Protein AF-0000000084723379 (afdb_homodimer)

Foldseek 3Di:
DVVQQVQLVVCLVVLHQRKKKFKDAPRDTQFIADADCPVVVHPQRHGLSRRLVSNCVSVVHLANPRMEMEMAEADFPVNLVSCLRNQHAEYEYAEYDCVGHDCPRPHRSQDPPVGPHHYHYHYNVVNVSSVVSNVVSVVVVVVVVVVD/DVVQQVQLVVCLVVLHQRKKKFKDAPRDTQFIADADCPVVVHPQRHGLSRRLVSNCVSVVHLANPRMEMEMAEADFPVNLVSCLRNQHAEYEYAEYDCVGHDCPRPHRSQDPPPGPHHYHYHYNVVNVSSVVSNVVSVVVVVVVVVVD

InterPro domains:
  IPR002125 Cytidine and deoxycytidylate deaminase domain [PF14437] (1-142)
  IPR002125 Cytidine and deoxycytidylate deaminase domain [PS51747] (1-122)
  IPR016192 APOBEC/CMP deaminase, zinc-binding [PS00903] (46-83)
  IPR016193 Cytidine deaminase-like [SSF53927] (1-143)
  IPR028883 tRNA-specific adenosine deaminase [MF_00972] (1-142)

Secondary structure (DSSP, 8-state):
-HHHHHHHHHHHHTTS---EEEEEETTEEEEEEE--HHHHT-TT--HHHHHHHHHHHHHT-S--TTEEEEEEE---HHHHHHHHHHT-SEEEEEE--TTT-TBTTS-BSTT-TTSS---EEEE-TTHHHHHHHHHHHHHHHHHHHHH-/-HHHHHHHHHHHHTTS---EEEEEETTEEEEEEE--HHHHT-TT--HHHHHHHHHHHHHT-S--TTEEEEEEE---HHHHHHHHHHT-SEEEEEE--TTT-TBTTS-BSTT-TTSS---EEEE-TTHHHHHHHHHHHHHHHHHHHHH-

pLDDT: mean 97.31, std 4.53, range [61.59, 99.0]

Organism: Cystobacter fuscus (strain ATCC 25194 / DSM 2262 / NBRC 100088 / M29) (NCBI:txid1242864)

Structure (mmCIF, N/CA/C/O backbone):
data_AF-0000000084723379-model_v1
#
loop_
_entity.id
_entity.type
_entity.pdbx_description
1 polymer 'tRNA-specific adenosine deaminase'
#
loop_
_atom_site.group_PDB
_atom_site.id
_atom_site.type_symbol
_atom_site.label_atom_id
_atom_site.label_alt_id
_atom_site.label_comp_id
_atom_site.label_asym_id
_atom_site.label_entity_id
_atom_site.label_seq_id
_atom_site.pdbx_PDB_ins_code
_atom_site.Cartn_x
_atom_site.Cartn_y
_atom_site.Cartn_z
_atom_site.occupancy
_atom_site.B_iso_or_equiv
_atom_site.auth_seq_id
_atom_site.auth_comp_id
_atom_site.auth_asym_id
_atom_site.auth_atom_id
_atom_site.pdbx_PDB_model_num
ATOM 1 N N . MET A 1 1 ? -4.625 18.438 11.055 1 98.56 1 MET A N 1
ATOM 2 C CA . MET A 1 1 ? -3.396 18.703 10.32 1 98.56 1 MET A CA 1
ATOM 3 C C . MET A 1 1 ? -2.271 19.109 11.266 1 98.56 1 MET A C 1
ATOM 5 O O . MET A 1 1 ? -1.118 18.734 11.062 1 98.56 1 MET A O 1
ATOM 9 N N . GLN A 1 2 ? -2.561 19.812 12.312 1 98.69 2 GLN A N 1
ATOM 10 C CA . GLN A 1 2 ? -1.543 20.172 13.297 1 98.69 2 GLN A CA 1
ATOM 11 C C . GLN A 1 2 ? -0.94 18.922 13.93 1 98.69 2 GLN A C 1
ATOM 13 O O . GLN A 1 2 ? 0.274 18.844 14.133 1 98.69 2 GLN A O 1
ATOM 18 N N . GLN A 1 3 ? -1.793 18 14.258 1 98.88 3 GLN A N 1
ATOM 19 C CA . GLN A 1 3 ? -1.311 16.734 14.82 1 98.88 3 GLN A CA 1
ATOM 20 C C . GLN A 1 3 ? -0.464 15.969 13.812 1 98.88 3 GLN A C 1
ATOM 22 O O . GLN A 1 3 ? 0.564 15.391 14.164 1 98.88 3 GLN A O 1
ATOM 27 N N . ALA A 1 4 ? -0.903 15.883 12.555 1 98.94 4 ALA A N 1
ATOM 28 C CA . ALA A 1 4 ? -0.113 15.242 11.508 1 98.94 4 ALA A CA 1
ATOM 29 C C . ALA A 1 4 ? 1.259 15.898 11.375 1 98.94 4 ALA A C 1
ATOM 31 O O . ALA A 1 4 ? 2.27 15.211 11.203 1 98.94 4 ALA A O 1
ATOM 32 N N . LEU A 1 5 ? 1.289 17.203 11.461 1 98.88 5 LEU A N 1
ATOM 33 C CA . LEU A 1 5 ? 2.539 17.953 11.359 1 98.88 5 LEU A CA 1
ATOM 34 C C . LEU A 1 5 ? 3.463 17.625 12.531 1 98.88 5 LEU A C 1
ATOM 36 O O . LEU A 1 5 ? 4.68 17.5 12.352 1 98.88 5 LEU A O 1
ATOM 40 N N . ALA A 1 6 ? 2.895 17.516 13.742 1 98.88 6 ALA A N 1
ATOM 41 C CA . ALA A 1 6 ? 3.691 17.094 14.891 1 98.88 6 ALA A CA 1
ATOM 42 C C . ALA A 1 6 ? 4.316 15.727 14.664 1 98.88 6 ALA A C 1
ATOM 44 O O . ALA A 1 6 ? 5.48 15.5 15.008 1 98.88 6 ALA A O 1
ATOM 45 N N . LEU A 1 7 ? 3.582 14.82 14.086 1 98.94 7 LEU A N 1
ATOM 46 C CA . LEU A 1 7 ? 4.074 13.484 13.758 1 98.94 7 LEU A CA 1
ATOM 47 C C . LEU A 1 7 ? 5.168 13.547 12.695 1 98.94 7 LEU A C 1
ATOM 49 O O . LEU A 1 7 ? 6.152 12.812 12.766 1 98.94 7 LEU A O 1
ATOM 53 N N . ALA A 1 8 ? 4.977 14.406 11.711 1 98.94 8 ALA A N 1
ATOM 54 C CA . ALA A 1 8 ? 6.004 14.609 10.695 1 98.94 8 ALA A CA 1
ATOM 55 C C . ALA A 1 8 ? 7.324 15.047 11.328 1 98.94 8 ALA A C 1
ATOM 57 O O . ALA A 1 8 ? 8.391 14.57 10.938 1 98.94 8 ALA A O 1
ATOM 58 N N . ARG A 1 9 ? 7.234 15.93 12.281 1 98.75 9 ARG A N 1
ATOM 59 C CA . ARG A 1 9 ? 8.43 16.406 12.977 1 98.75 9 ARG A CA 1
ATOM 60 C C . ARG A 1 9 ? 9.078 15.273 13.773 1 98.75 9 ARG A C 1
ATOM 62 O O . ARG A 1 9 ? 10.305 15.219 13.891 1 98.75 9 ARG A O 1
ATOM 69 N N . GLU A 1 10 ? 8.242 14.406 14.344 1 98.75 10 GLU A N 1
ATOM 70 C CA . GLU A 1 10 ? 8.781 13.227 15.008 1 98.75 10 GLU A CA 1
ATOM 71 C C . GLU A 1 10 ? 9.594 12.375 14.031 1 98.75 10 GLU A C 1
ATOM 73 O O . GLU A 1 10 ? 10.68 11.898 14.367 1 98.75 10 GLU A O 1
ATOM 78 N N . ALA A 1 11 ? 9.078 12.156 12.859 1 98.81 11 ALA A N 1
ATOM 79 C CA . ALA A 1 11 ? 9.797 11.414 11.828 1 98.81 11 ALA A CA 1
ATOM 80 C C . ALA A 1 11 ? 11.133 12.07 11.508 1 98.81 11 ALA A C 1
ATOM 82 O O . ALA A 1 11 ? 12.164 11.398 11.43 1 98.81 11 ALA A O 1
ATOM 83 N N . ALA A 1 12 ? 11.109 13.359 11.352 1 98.5 12 ALA A N 1
ATOM 84 C CA . ALA A 1 12 ? 12.328 14.102 11.055 1 98.5 12 ALA A CA 1
ATOM 85 C C . ALA A 1 12 ? 13.383 13.883 12.141 1 98.5 12 ALA A C 1
ATOM 87 O O . ALA A 1 12 ? 14.562 13.727 11.844 1 98.5 12 ALA A O 1
ATOM 88 N N . GLY A 1 13 ? 12.898 13.945 13.344 1 97.75 13 GLY A N 1
ATOM 89 C CA . GLY A 1 13 ? 13.805 13.758 14.469 1 97.75 13 GLY A CA 1
ATOM 90 C C . GLY A 1 13 ? 14.484 12.398 14.461 1 97.75 13 GLY A C 1
ATOM 91 O O . GLY A 1 13 ? 15.57 12.242 15.023 1 97.75 13 GLY A O 1
ATOM 92 N N . LEU A 1 14 ? 13.961 11.461 13.797 1 97.81 14 LEU A N 1
ATOM 93 C CA . LEU A 1 14 ? 14.492 10.109 13.727 1 97.81 14 LEU A CA 1
ATOM 94 C C . LEU A 1 14 ? 15.281 9.906 12.43 1 97.81 14 LEU A C 1
ATOM 96 O O . LEU A 1 14 ? 15.703 8.789 12.125 1 97.81 14 LEU A O 1
ATOM 100 N N . GLY A 1 15 ? 15.328 10.938 11.656 1 97.19 15 GLY A N 1
ATOM 101 C CA . GLY A 1 15 ? 16.078 10.859 10.406 1 97.19 15 GLY A CA 1
ATOM 102 C C . GLY A 1 15 ? 15.234 10.344 9.25 1 97.19 15 GLY A C 1
ATOM 103 O O . GLY A 1 15 ? 15.773 9.922 8.227 1 97.19 15 GLY A O 1
ATOM 104 N N . GLU A 1 16 ? 13.969 10.336 9.414 1 98.56 16 GLU A N 1
ATOM 105 C CA . GLU A 1 16 ? 13.031 9.914 8.383 1 98.56 16 GLU A CA 1
ATOM 106 C C . GLU A 1 16 ? 12.461 11.117 7.633 1 98.56 16 GLU A C 1
ATOM 108 O O . GLU A 1 16 ? 12.305 12.203 8.211 1 98.56 16 GLU A O 1
ATOM 113 N N . VAL A 1 17 ? 12.148 10.906 6.277 1 98.56 17 VAL A N 1
ATOM 114 C CA . VAL A 1 17 ? 11.422 11.953 5.574 1 98.56 17 VAL A CA 1
ATOM 115 C C . VAL A 1 17 ? 10.195 12.367 6.383 1 98.56 17 VAL A C 1
ATOM 117 O O . VAL A 1 17 ? 9.391 11.523 6.785 1 98.56 17 VAL A O 1
ATOM 120 N N . PRO A 1 18 ? 10.031 13.617 6.656 1 98.88 18 PRO A N 1
ATOM 121 C CA . PRO A 1 18 ? 9.008 14.078 7.598 1 98.88 18 PRO A CA 1
ATOM 122 C C . PRO A 1 18 ? 7.605 14.047 7 1 98.88 18 PRO A C 1
ATOM 124 O O . PRO A 1 18 ? 7.148 15.055 6.445 1 98.88 18 PRO A O 1
ATOM 127 N N . VAL A 1 19 ? 6.934 13.039 7.176 1 98.94 19 VAL A N 1
ATOM 128 C CA . VAL A 1 19 ? 5.531 12.883 6.809 1 98.94 19 VAL A CA 1
ATOM 129 C C . VAL A 1 19 ? 4.746 12.32 7.988 1 98.94 19 VAL A C 1
ATOM 131 O O . VAL A 1 19 ? 5.188 11.367 8.641 1 98.94 19 VAL A O 1
ATOM 134 N N . GLY A 1 20 ? 3.67 12.883 8.32 1 98.94 20 GLY A N 1
ATOM 135 C CA . GLY A 1 20 ? 2.756 12.438 9.359 1 98.94 20 GLY A CA 1
ATOM 136 C C . GLY A 1 20 ? 1.317 12.336 8.883 1 98.94 20 GLY A C 1
ATOM 137 O O . GLY A 1 20 ? 0.901 13.078 7.988 1 98.94 20 GLY A O 1
ATOM 138 N N . ALA A 1 21 ? 0.573 11.422 9.461 1 99 21 ALA A N 1
ATOM 139 C CA . ALA A 1 21 ? -0.815 11.195 9.062 1 99 21 ALA A CA 1
ATOM 140 C C . ALA A 1 21 ? -1.688 10.891 10.281 1 99 21 ALA A C 1
ATOM 142 O O . ALA A 1 21 ? -1.214 10.32 11.266 1 99 21 ALA A O 1
ATOM 143 N N . VAL A 1 22 ? -2.924 11.266 10.211 1 99 22 VAL A N 1
ATOM 144 C CA . VAL A 1 22 ? -3.926 11.039 11.25 1 99 22 VAL A CA 1
ATOM 145 C C . VAL A 1 22 ? -5.242 10.609 10.617 1 99 22 VAL A C 1
ATOM 147 O O . VAL A 1 22 ? -5.727 11.242 9.672 1 99 22 VAL A O 1
ATOM 150 N N . ALA A 1 23 ? -5.77 9.555 11.062 1 99 23 ALA A N 1
ATOM 151 C CA . ALA A 1 23 ? -7.098 9.094 10.664 1 99 23 ALA A CA 1
ATOM 152 C C . ALA A 1 23 ? -8.148 9.492 11.695 1 99 23 ALA A C 1
ATOM 154 O O . ALA A 1 23 ? -7.977 9.25 12.891 1 99 23 ALA A O 1
ATOM 155 N N . VAL A 1 24 ? -9.195 10.109 11.227 1 98.94 24 VAL A N 1
ATOM 156 C CA . VAL A 1 24 ? -10.242 10.609 12.109 1 98.94 24 VAL A CA 1
ATOM 157 C C . VAL A 1 24 ? -11.586 9.992 11.719 1 98.94 24 VAL A C 1
ATOM 159 O O . VAL A 1 24 ? -11.906 9.875 10.539 1 98.94 24 VAL A O 1
ATOM 162 N N . HIS A 1 25 ? -12.289 9.539 12.656 1 98.88 25 HIS A N 1
ATOM 163 C CA . HIS A 1 25 ? -13.641 9.008 12.508 1 98.88 25 HIS A CA 1
ATOM 164 C C . HIS A 1 25 ? -14.586 9.578 13.555 1 98.88 25 HIS A C 1
ATOM 166 O O . HIS A 1 25 ? -14.297 9.5 14.758 1 98.88 25 HIS A O 1
ATOM 172 N N . ASP A 1 26 ? -15.633 10.211 13.172 1 98.06 26 ASP A N 1
ATOM 173 C CA . ASP A 1 26 ? -16.625 10.812 14.062 1 98.06 26 ASP A CA 1
ATOM 174 C C . ASP A 1 26 ? -15.953 11.758 15.055 1 98.06 26 ASP A C 1
ATOM 176 O O . ASP A 1 26 ? -16.188 11.68 16.266 1 98.06 26 ASP A O 1
ATOM 180 N N . GLY A 1 27 ? -15.008 12.492 14.492 1 98.06 27 GLY A N 1
ATOM 181 C CA . GLY A 1 27 ? -14.367 13.547 15.266 1 98.06 27 GLY A CA 1
ATOM 182 C C . GLY A 1 27 ? -13.281 13.031 16.188 1 98.06 27 GLY A C 1
ATOM 183 O O . GLY A 1 27 ? -12.641 13.812 16.906 1 98.06 27 GLY A O 1
ATOM 184 N N . LYS A 1 28 ? -13.023 11.766 16.109 1 98.69 28 LYS A N 1
ATOM 185 C CA . LYS A 1 28 ? -12.023 11.172 17 1 98.69 28 LYS A CA 1
ATOM 186 C C . LYS A 1 28 ? -10.852 10.609 16.203 1 98.69 28 LYS A C 1
ATOM 188 O O . LYS A 1 28 ? -11.039 10.023 15.133 1 98.69 28 LYS A O 1
ATOM 193 N N . VAL A 1 29 ? -9.688 10.812 16.766 1 98.94 29 VAL A N 1
ATOM 194 C CA . VAL A 1 29 ? -8.5 10.211 16.172 1 98.94 29 VAL A CA 1
ATOM 195 C C . VAL A 1 29 ? -8.5 8.703 16.438 1 98.94 29 VAL A C 1
ATOM 197 O O . VAL A 1 29 ? -8.547 8.266 17.578 1 98.94 29 VAL A O 1
ATOM 200 N N . ILE A 1 30 ? -8.406 7.953 15.352 1 98.94 30 ILE A N 1
ATOM 201 C CA . ILE A 1 30 ? -8.453 6.508 15.547 1 98.94 30 ILE A CA 1
ATOM 202 C C . ILE A 1 30 ? -7.191 5.863 14.977 1 98.94 30 ILE A C 1
ATOM 204 O O . ILE A 1 30 ? -7.02 4.645 15.047 1 98.94 30 ILE A O 1
ATOM 208 N N . GLY A 1 31 ? -6.301 6.609 14.422 1 98.94 31 GLY A N 1
ATOM 209 C CA . GLY A 1 31 ? -5.039 6.113 13.898 1 98.94 31 GLY A CA 1
ATOM 210 C C . GLY A 1 31 ? -4.051 7.219 13.57 1 98.94 31 GLY A C 1
ATOM 211 O O . GLY A 1 31 ? -4.441 8.289 13.102 1 98.94 31 GLY A O 1
ATOM 212 N N . THR A 1 32 ? -2.857 6.941 13.891 1 98.94 32 THR A N 1
ATOM 213 C CA . THR A 1 32 ? -1.781 7.871 13.562 1 98.94 32 THR A CA 1
ATOM 214 C C . THR A 1 32 ? -0.583 7.121 12.984 1 98.94 32 THR A C 1
ATOM 216 O O . THR A 1 32 ? -0.463 5.906 13.148 1 98.94 32 THR A O 1
ATOM 219 N N . GLY A 1 33 ? 0.213 7.848 12.211 1 98.88 33 GLY A N 1
ATOM 220 C CA . GLY A 1 33 ? 1.452 7.305 11.688 1 98.88 33 GLY A CA 1
ATOM 221 C C . GLY A 1 33 ? 2.42 8.375 11.211 1 98.88 33 GLY A C 1
ATOM 222 O O . GLY A 1 33 ? 2.012 9.492 10.906 1 98.88 33 GLY A O 1
ATOM 223 N N . PHE A 1 34 ? 3.605 8.047 11.258 1 98.94 34 PHE A N 1
ATOM 224 C CA . PHE A 1 34 ? 4.648 8.828 10.609 1 98.94 34 PHE A CA 1
ATOM 225 C C . PHE A 1 34 ? 5.652 7.922 9.914 1 98.94 34 PHE A C 1
ATOM 227 O O . PHE A 1 34 ? 5.703 6.719 10.172 1 98.94 34 PHE A O 1
ATOM 234 N N . ASN A 1 35 ? 6.324 8.469 8.961 1 98.88 35 ASN A N 1
ATOM 235 C CA . ASN A 1 35 ? 7.246 7.684 8.148 1 98.88 35 ASN A CA 1
ATOM 236 C C . ASN A 1 35 ? 8.305 6.992 9.008 1 98.88 35 ASN A C 1
ATOM 238 O O . ASN A 1 35 ? 8.867 7.598 9.922 1 98.88 35 ASN A O 1
ATOM 242 N N . ARG A 1 36 ? 8.531 5.723 8.695 1 98.75 36 ARG A N 1
ATOM 243 C CA . ARG A 1 36 ? 9.539 4.93 9.391 1 98.75 36 ARG A CA 1
ATOM 244 C C . ARG A 1 36 ? 10.25 3.988 8.43 1 98.75 36 ARG A C 1
ATOM 246 O O . ARG A 1 36 ? 10.695 2.906 8.82 1 98.75 36 ARG A O 1
ATOM 253 N N . ARG A 1 37 ? 10.289 4.285 7.23 1 98.69 37 ARG A N 1
ATOM 254 C CA . ARG A 1 37 ? 10.828 3.412 6.191 1 98.69 37 ARG A CA 1
ATOM 255 C C . ARG A 1 37 ? 12.266 3.021 6.488 1 98.69 37 ARG A C 1
ATOM 257 O O . ARG A 1 37 ? 12.617 1.84 6.445 1 98.69 37 ARG A O 1
ATOM 264 N N . GLU A 1 38 ? 13.102 4.016 6.824 1 98.19 38 GLU A N 1
ATOM 265 C CA . GLU A 1 38 ? 14.523 3.773 7.059 1 98.19 38 GLU A CA 1
ATOM 266 C C . GLU A 1 38 ? 14.75 3.029 8.375 1 98.19 38 GLU A C 1
ATOM 268 O O . GLU A 1 38 ? 15.461 2.027 8.406 1 98.19 38 GLU A O 1
ATOM 273 N N . ILE A 1 39 ? 14.086 3.48 9.367 1 98.12 39 ILE A N 1
ATOM 274 C CA . ILE A 1 39 ? 14.344 2.918 10.688 1 98.12 39 ILE A CA 1
ATOM 275 C C . ILE A 1 39 ? 13.805 1.49 10.758 1 98.12 39 ILE A C 1
ATOM 277 O O . ILE A 1 39 ? 14.406 0.625 11.398 1 98.12 39 ILE A O 1
ATOM 281 N N . ASP A 1 40 ? 12.703 1.174 10.117 1 98.5 40 ASP A N 1
ATOM 282 C CA . ASP A 1 40 ? 12.117 -0.162 10.133 1 98.5 40 ASP A CA 1
ATOM 283 C C . ASP A 1 40 ? 12.68 -1.021 9 1 98.5 40 ASP A C 1
ATOM 285 O O . ASP A 1 40 ? 12.43 -2.225 8.938 1 98.5 40 ASP A O 1
ATOM 289 N N . ARG A 1 41 ? 13.406 -0.369 8.102 1 98.56 41 ARG A N 1
ATOM 290 C CA . ARG A 1 41 ? 13.922 -1.055 6.922 1 98.56 41 ARG A CA 1
ATOM 291 C C . ARG A 1 41 ? 12.805 -1.757 6.164 1 98.56 41 ARG A C 1
ATOM 293 O O . ARG A 1 41 ? 12.922 -2.936 5.82 1 98.56 41 ARG A O 1
ATOM 300 N N . ASN A 1 42 ? 11.742 -1.032 5.977 1 98.88 42 ASN A N 1
ATOM 301 C CA . ASN A 1 42 ? 10.539 -1.581 5.371 1 98.88 42 ASN A CA 1
ATOM 302 C C . ASN A 1 42 ? 9.883 -0.581 4.422 1 98.88 42 ASN A C 1
ATOM 304 O O . ASN A 1 42 ? 9.492 0.513 4.84 1 98.88 42 ASN A O 1
ATOM 308 N N . PRO A 1 43 ? 9.719 -0.963 3.152 1 98.62 43 PRO A N 1
ATOM 309 C CA . PRO A 1 43 ? 9.188 -0.028 2.156 1 98.62 43 PRO A CA 1
ATOM 310 C C . PRO A 1 43 ? 7.73 0.342 2.41 1 98.62 43 PRO A C 1
ATOM 312 O O . PRO A 1 43 ? 7.238 1.331 1.863 1 98.62 43 PRO A O 1
ATOM 315 N N . LEU A 1 44 ? 7.008 -0.421 3.25 1 98.75 44 LEU A N 1
ATOM 316 C CA . LEU A 1 44 ? 5.582 -0.214 3.482 1 98.75 44 LEU A CA 1
ATOM 317 C C . LEU A 1 44 ? 5.355 0.789 4.609 1 98.75 44 LEU A C 1
ATOM 319 O O . LEU A 1 44 ? 4.238 1.273 4.801 1 98.75 44 LEU A O 1
ATOM 323 N N . ALA A 1 45 ? 6.418 1.203 5.25 1 98.81 45 ALA A N 1
ATOM 324 C CA . ALA A 1 45 ? 6.324 1.956 6.496 1 98.81 45 ALA A CA 1
ATOM 325 C C . ALA A 1 45 ? 6.117 3.443 6.227 1 98.81 45 ALA A C 1
ATOM 327 O O . ALA A 1 45 ? 6.883 4.281 6.707 1 98.81 45 ALA A O 1
ATOM 328 N N . HIS A 1 46 ? 5.094 3.75 5.527 1 98.94 46 HIS A N 1
ATOM 329 C CA . HIS A 1 46 ? 4.672 5.125 5.293 1 98.94 46 HIS A CA 1
ATOM 330 C C . HIS A 1 46 ? 3.676 5.586 6.352 1 98.94 46 HIS A C 1
ATOM 332 O O . HIS A 1 46 ? 2.961 4.766 6.938 1 98.94 46 HIS A O 1
ATOM 338 N N . ALA A 1 47 ? 3.598 6.852 6.582 1 98.94 47 ALA A N 1
ATOM 339 C CA . ALA A 1 47 ? 2.709 7.457 7.57 1 98.94 47 ALA A CA 1
ATOM 340 C C . ALA A 1 47 ? 1.261 7.035 7.336 1 98.94 47 ALA A C 1
ATOM 342 O O . ALA A 1 47 ? 0.569 6.629 8.273 1 98.94 47 ALA A O 1
ATOM 343 N N . GLU A 1 48 ? 0.791 7.125 6.074 1 98.94 48 GLU A N 1
ATOM 344 C CA . GLU A 1 48 ? -0.592 6.809 5.727 1 98.94 48 GLU A CA 1
ATOM 345 C C . GLU A 1 48 ? -0.913 5.344 6.012 1 98.94 48 GLU A C 1
ATOM 347 O O . GLU A 1 48 ? -2 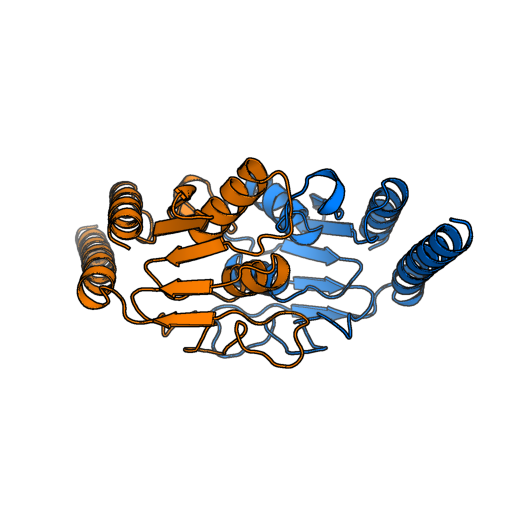5.027 6.496 1 98.94 48 GLU A O 1
ATOM 352 N N . ILE A 1 49 ? 0.013 4.465 5.66 1 98.94 49 ILE A N 1
ATOM 353 C CA . ILE A 1 49 ? -0.175 3.031 5.848 1 98.94 49 ILE A CA 1
ATOM 354 C C . ILE A 1 49 ? -0.336 2.723 7.336 1 98.94 49 ILE A C 1
ATOM 356 O O . ILE A 1 49 ? -1.245 1.987 7.727 1 98.94 49 ILE A O 1
ATOM 360 N N . PHE A 1 50 ? 0.489 3.344 8.188 1 98.94 50 PHE A N 1
ATOM 361 C CA . PHE A 1 50 ? 0.394 3.141 9.625 1 98.94 50 PHE A CA 1
ATOM 362 C C . PHE A 1 50 ? -0.931 3.672 10.164 1 98.94 50 PHE A C 1
ATOM 364 O O . PHE A 1 50 ? -1.574 3.025 10.992 1 98.94 50 PHE A O 1
ATOM 371 N N . ALA A 1 51 ? -1.32 4.848 9.734 1 98.94 51 ALA A N 1
ATOM 372 C CA . ALA A 1 51 ? -2.572 5.441 10.195 1 98.94 51 ALA A CA 1
ATOM 373 C C . ALA A 1 51 ? -3.768 4.574 9.812 1 98.94 51 ALA A C 1
ATOM 375 O O . ALA A 1 51 ? -4.68 4.371 10.609 1 98.94 51 ALA A O 1
ATOM 376 N N . MET A 1 52 ? -3.758 4.059 8.609 1 98.94 52 MET A N 1
ATOM 377 C CA . MET A 1 52 ? -4.855 3.225 8.125 1 98.94 52 MET A CA 1
ATOM 378 C C . MET A 1 52 ? -4.879 1.884 8.852 1 98.94 52 MET A C 1
ATOM 380 O O . MET A 1 52 ? -5.949 1.361 9.172 1 98.94 52 MET A O 1
ATOM 384 N N . ASP A 1 53 ? -3.693 1.305 9.07 1 98.94 53 ASP A N 1
ATOM 385 C CA . ASP A 1 53 ? -3.611 0.065 9.836 1 98.94 53 ASP A CA 1
ATOM 386 C C . ASP A 1 53 ? -4.238 0.232 11.219 1 98.94 53 ASP A C 1
ATOM 388 O O . ASP A 1 53 ? -5.031 -0.606 11.648 1 98.94 53 ASP A O 1
ATOM 392 N N . ALA A 1 54 ? -3.873 1.295 11.891 1 98.94 54 ALA A N 1
ATOM 393 C CA . ALA A 1 54 ? -4.406 1.597 13.219 1 98.94 54 ALA A CA 1
ATOM 394 C C . ALA A 1 54 ? -5.914 1.824 13.164 1 98.94 54 ALA A C 1
ATOM 396 O O . ALA A 1 54 ? -6.648 1.374 14.047 1 98.94 54 ALA A O 1
ATOM 397 N N . ALA A 1 55 ? -6.375 2.541 12.156 1 98.94 55 ALA 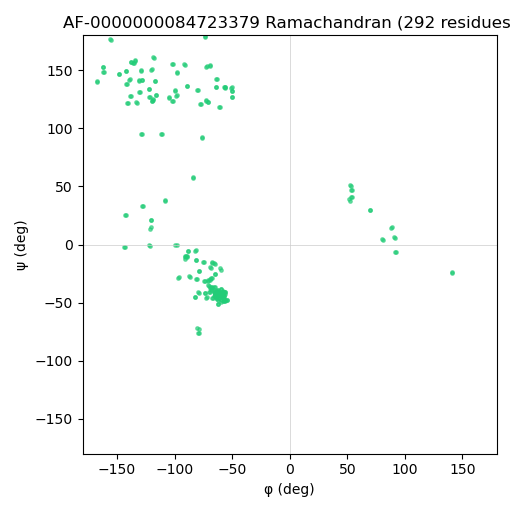A N 1
ATOM 398 C CA . ALA A 1 55 ? -7.801 2.814 12 1 98.94 55 ALA A CA 1
ATOM 399 C C . ALA A 1 55 ? -8.586 1.523 11.805 1 98.94 55 ALA A C 1
ATOM 401 O O . ALA A 1 55 ? -9.664 1.354 12.383 1 98.94 55 ALA A O 1
ATOM 402 N N . ALA A 1 56 ? -8.062 0.637 10.961 1 98.94 56 ALA A N 1
ATOM 403 C CA . ALA A 1 56 ? -8.719 -0.647 10.734 1 98.94 56 ALA A CA 1
ATOM 404 C C . ALA A 1 56 ? -8.859 -1.435 12.031 1 98.94 56 ALA A C 1
ATOM 406 O O . ALA A 1 56 ? -9.906 -2.029 12.297 1 98.94 56 ALA A O 1
ATOM 407 N N . LYS A 1 57 ? -7.777 -1.414 12.82 1 98.81 57 LYS A N 1
ATOM 408 C CA . LYS A 1 57 ? -7.805 -2.1 14.109 1 98.81 57 LYS A CA 1
ATOM 409 C C . LYS A 1 57 ? -8.844 -1.479 15.039 1 98.81 57 LYS A C 1
ATOM 411 O O . LYS A 1 57 ? -9.594 -2.195 15.703 1 98.81 57 LYS A O 1
ATOM 416 N N . ALA A 1 58 ? -8.867 -0.207 15.078 1 98.81 58 ALA A N 1
ATOM 417 C CA . ALA A 1 58 ? -9.789 0.511 15.953 1 98.81 58 ALA A CA 1
ATOM 418 C C . ALA A 1 58 ? -11.242 0.222 15.578 1 98.81 58 ALA A C 1
ATOM 420 O O . ALA A 1 58 ? -12.102 0.076 16.453 1 98.81 58 ALA A O 1
ATOM 421 N N . LEU A 1 59 ? -11.516 0.139 14.297 1 98.69 59 LEU A N 1
ATOM 422 C CA . LEU A 1 59 ? -12.883 -0.058 13.82 1 98.69 59 LEU A CA 1
ATOM 423 C C . LEU A 1 59 ? -13.195 -1.543 13.672 1 98.69 59 LEU A C 1
ATOM 425 O O . LEU A 1 59 ? -14.352 -1.918 13.469 1 98.69 59 LEU A O 1
ATOM 429 N N . ASN A 1 60 ? -12.156 -2.334 13.773 1 98.69 60 ASN A N 1
ATOM 430 C CA . ASN A 1 60 ? -12.289 -3.766 13.523 1 98.69 60 ASN A CA 1
ATOM 431 C C . ASN A 1 60 ? -12.961 -4.043 12.18 1 98.69 60 ASN A C 1
ATOM 433 O O . ASN A 1 60 ? -13.938 -4.793 12.117 1 98.69 60 ASN A O 1
ATOM 437 N N . ALA A 1 61 ? -12.398 -3.379 11.141 1 98.62 61 ALA A N 1
ATOM 438 C CA . ALA A 1 61 ? -12.961 -3.473 9.797 1 98.62 61 ALA A CA 1
ATOM 439 C C . ALA A 1 61 ? -11.945 -3.035 8.742 1 98.62 61 ALA A C 1
ATOM 441 O O . ALA A 1 61 ? -11.125 -2.152 8.992 1 98.62 61 ALA A O 1
ATOM 442 N N . TRP A 1 62 ? -12.023 -3.643 7.555 1 98.5 62 TRP A N 1
ATOM 443 C CA . TRP A 1 62 ? -11.141 -3.213 6.477 1 98.5 62 TRP A CA 1
ATOM 444 C C . TRP A 1 62 ? -11.75 -2.051 5.699 1 98.5 62 TRP A C 1
ATOM 446 O O . TRP A 1 62 ? -11.039 -1.287 5.047 1 98.5 62 TRP A O 1
ATOM 456 N N . ARG A 1 63 ? -13.094 -1.972 5.676 1 98.5 63 ARG A N 1
ATOM 457 C CA . ARG A 1 63 ? -13.758 -0.814 5.082 1 98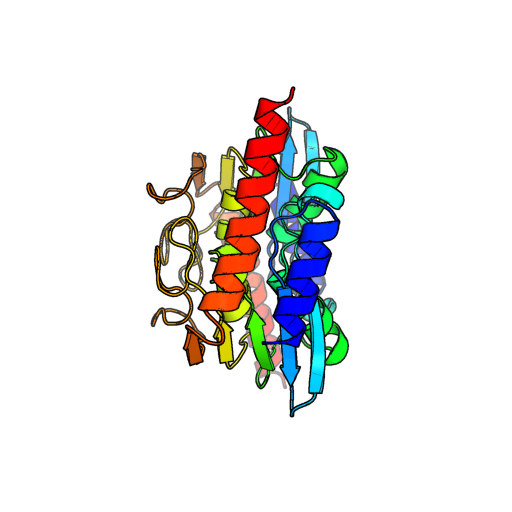.5 63 ARG A CA 1
ATOM 458 C C . ARG A 1 63 ? -13.719 0.383 6.027 1 98.5 63 ARG A C 1
ATOM 460 O O . ARG A 1 63 ? -14.289 0.338 7.117 1 98.5 63 ARG A O 1
ATOM 467 N N . LEU A 1 64 ? -13.148 1.434 5.59 1 98.75 64 LEU A N 1
ATOM 468 C CA . LEU A 1 64 ? -12.945 2.602 6.438 1 98.75 64 LEU A CA 1
ATOM 469 C C . LEU A 1 64 ? -13.867 3.74 6.031 1 98.75 64 LEU A C 1
ATOM 471 O O . LEU A 1 64 ? -13.453 4.902 6.004 1 98.75 64 LEU A O 1
ATOM 475 N N . SER A 1 65 ? -15.047 3.381 5.672 1 98.44 65 SER A N 1
ATOM 476 C CA . SER A 1 65 ? -16.062 4.379 5.359 1 98.44 65 SER A CA 1
ATOM 477 C C . SER A 1 65 ? -16.281 5.332 6.527 1 98.44 65 SER A C 1
ATOM 479 O O . SER A 1 65 ? -16.344 4.906 7.684 1 98.44 65 SER A O 1
ATOM 481 N N . GLY A 1 66 ? -16.359 6.598 6.285 1 98.69 66 GLY A N 1
ATOM 482 C CA . GLY A 1 66 ? -16.562 7.605 7.316 1 98.69 66 GLY A CA 1
ATOM 483 C C . GLY A 1 66 ? -15.258 8.164 7.859 1 98.69 66 GLY A C 1
ATOM 484 O O . GLY A 1 66 ? -15.258 9.172 8.578 1 98.69 66 GLY A O 1
ATOM 485 N N . VAL A 1 67 ? -14.148 7.613 7.457 1 98.88 67 VAL A N 1
ATOM 486 C CA . VAL A 1 67 ? -12.852 8.039 7.965 1 98.88 67 VAL A CA 1
ATOM 487 C C . VAL A 1 67 ? -12.305 9.164 7.098 1 98.88 67 VAL A C 1
ATOM 489 O O . VAL A 1 67 ? -12.422 9.133 5.871 1 98.88 67 VAL A O 1
ATOM 492 N N . THR A 1 68 ? -11.773 10.164 7.715 1 98.94 68 THR A N 1
ATOM 493 C CA . THR A 1 68 ? -10.953 11.195 7.082 1 98.94 68 THR A CA 1
ATOM 494 C C . THR A 1 68 ? -9.477 11 7.414 1 98.94 68 THR A C 1
ATOM 496 O O . THR A 1 68 ? -9.109 10.883 8.586 1 98.94 68 THR A O 1
ATOM 499 N N . LEU A 1 69 ? -8.68 10.93 6.398 1 98.94 69 LEU A N 1
ATOM 500 C CA . LEU A 1 69 ? -7.242 10.852 6.602 1 98.94 69 LEU A CA 1
ATOM 501 C C . LEU A 1 69 ? -6.586 12.211 6.367 1 98.94 69 LEU A C 1
ATOM 503 O O . LEU A 1 69 ? -6.75 12.812 5.301 1 98.94 69 LEU A O 1
ATOM 507 N N . TYR A 1 70 ? -5.891 12.688 7.332 1 99 70 TYR A N 1
ATOM 508 C CA . TYR A 1 70 ? -5.035 13.859 7.211 1 99 70 TYR A CA 1
ATOM 509 C C . TYR A 1 70 ? -3.578 13.453 7.02 1 99 70 TYR A C 1
ATOM 511 O O . TYR A 1 70 ? -3.064 12.602 7.746 1 99 70 TYR A O 1
ATOM 519 N N . VAL A 1 71 ? -2.891 14.055 6.062 1 99 71 VAL A N 1
ATOM 520 C CA . VAL A 1 71 ? -1.482 13.734 5.852 1 99 71 VAL A CA 1
ATOM 521 C C . VAL A 1 71 ? -0.74 14.969 5.34 1 99 71 VAL A C 1
ATOM 523 O O . VAL A 1 71 ? -1.305 15.773 4.605 1 99 71 VAL A O 1
ATOM 526 N N . THR A 1 72 ? 0.464 15.109 5.703 1 99 72 THR A N 1
ATOM 527 C CA . THR A 1 72 ? 1.195 16.344 5.48 1 99 72 THR A CA 1
ATOM 528 C C . THR A 1 72 ? 1.672 16.453 4.035 1 99 72 THR A C 1
ATOM 530 O O . THR A 1 72 ? 1.962 17.547 3.543 1 99 72 THR A O 1
ATOM 533 N N . LEU A 1 73 ? 1.795 15.367 3.346 1 98.94 73 LEU A N 1
ATOM 534 C CA . LEU A 1 73 ? 2.314 15.289 1.984 1 98.94 73 LEU A CA 1
ATOM 535 C C . LEU A 1 73 ? 1.39 14.469 1.093 1 98.94 73 LEU A C 1
ATOM 537 O O . LEU A 1 73 ? 0.849 13.445 1.525 1 98.94 73 LEU A O 1
ATOM 541 N N . GLU A 1 74 ? 1.208 14.867 -0.102 1 98.94 74 GLU A N 1
ATOM 542 C CA . GLU A 1 74 ? 0.379 14.141 -1.053 1 98.94 74 GLU A CA 1
ATOM 543 C C . GLU A 1 74 ? 0.76 12.656 -1.093 1 98.94 74 GLU A C 1
ATOM 545 O O . GLU A 1 74 ? 1.937 12.32 -1.238 1 98.94 74 GLU A O 1
ATOM 550 N N . PRO A 1 75 ? -0.207 11.758 -1.016 1 98.94 75 PRO A N 1
ATOM 551 C CA . PRO A 1 75 ? 0.069 10.32 -1.007 1 98.94 75 PRO A CA 1
ATOM 552 C C . PRO A 1 75 ? 0.714 9.836 -2.303 1 98.94 75 PRO A C 1
ATOM 554 O O . PRO A 1 75 ? 0.365 10.312 -3.387 1 98.94 75 PRO A O 1
ATOM 557 N N . CYS A 1 76 ? 1.629 8.922 -2.168 1 98.69 76 CYS A N 1
ATOM 558 C CA . CYS A 1 76 ? 2.186 8.195 -3.305 1 98.69 76 CYS A CA 1
ATOM 559 C C . CYS A 1 76 ? 1.187 7.18 -3.846 1 98.69 76 CYS A C 1
ATOM 561 O O . CYS A 1 76 ? 0.102 7.012 -3.285 1 98.69 76 CYS A O 1
ATOM 563 N N . ALA A 1 77 ? 1.535 6.492 -4.852 1 98.56 77 ALA A N 1
ATOM 564 C CA . ALA A 1 77 ? 0.635 5.531 -5.48 1 98.56 77 ALA A CA 1
ATOM 565 C C . ALA A 1 77 ? 0.237 4.43 -4.504 1 98.56 77 ALA A C 1
ATOM 567 O O . ALA A 1 77 ? -0.925 4.016 -4.461 1 98.56 77 ALA A O 1
ATOM 568 N N . MET A 1 78 ? 1.174 3.879 -3.703 1 98.75 78 MET A N 1
ATOM 569 C CA . MET A 1 78 ? 0.866 2.85 -2.715 1 98.75 78 MET A CA 1
ATOM 570 C C . MET A 1 78 ? -0.192 3.336 -1.731 1 98.75 78 MET A C 1
ATOM 572 O O . MET A 1 78 ? -1.203 2.666 -1.518 1 98.75 78 MET A O 1
ATOM 576 N N . CYS A 1 79 ? 0.024 4.48 -1.226 1 98.94 79 CYS A N 1
ATOM 577 C CA . CYS A 1 79 ? -0.849 4.996 -0.178 1 98.94 79 CYS A CA 1
ATOM 578 C C . CYS A 1 79 ? -2.193 5.426 -0.752 1 98.94 79 CYS A C 1
ATOM 580 O O . CYS A 1 79 ? -3.234 5.219 -0.127 1 98.94 79 CYS A O 1
ATOM 582 N N . ALA A 1 80 ? -2.143 6.07 -1.908 1 98.88 80 ALA A N 1
ATOM 583 C CA . ALA A 1 80 ? -3.396 6.441 -2.562 1 98.88 80 ALA A CA 1
ATOM 584 C C . ALA A 1 80 ? -4.219 5.203 -2.908 1 98.88 80 ALA A C 1
ATOM 586 O O . ALA A 1 80 ? -5.438 5.188 -2.715 1 98.88 80 ALA A O 1
ATOM 587 N N . GLY A 1 81 ? -3.527 4.219 -3.488 1 98.69 81 GLY A N 1
ATOM 588 C CA . GLY A 1 81 ? -4.211 2.961 -3.746 1 98.69 81 GLY A CA 1
ATOM 589 C C . GLY A 1 81 ? -4.824 2.352 -2.5 1 98.69 81 GLY A C 1
ATOM 590 O O . GLY A 1 81 ? -5.93 1.805 -2.549 1 98.69 81 GLY A O 1
ATOM 591 N N . ALA A 1 82 ? -4.125 2.404 -1.37 1 98.88 82 ALA A N 1
ATOM 592 C CA . ALA A 1 82 ? -4.633 1.892 -0.1 1 98.88 82 ALA A CA 1
ATOM 593 C C . ALA A 1 82 ? -5.895 2.637 0.329 1 98.88 82 ALA A C 1
ATOM 595 O O . ALA A 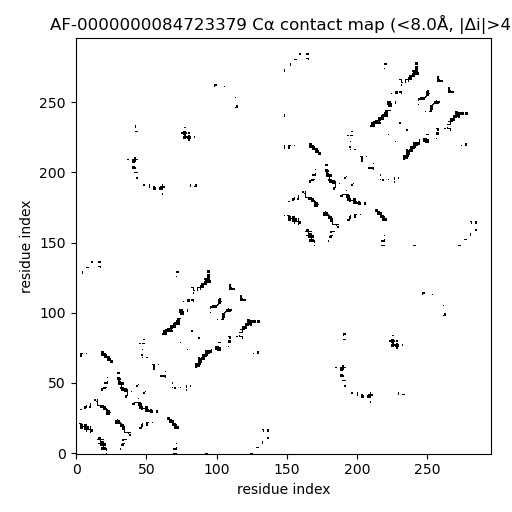1 82 ? -6.84 2.027 0.834 1 98.88 82 ALA A O 1
ATOM 596 N N . LEU A 1 83 ? -5.867 3.961 0.139 1 98.88 83 LEU A N 1
ATOM 597 C CA . LEU A 1 83 ? -7.031 4.77 0.479 1 98.88 83 LEU A CA 1
ATOM 598 C C . LEU A 1 83 ? -8.25 4.332 -0.322 1 98.88 83 LEU A C 1
ATOM 600 O O . LEU A 1 83 ? -9.344 4.191 0.231 1 98.88 83 LEU A O 1
ATOM 604 N N . VAL A 1 84 ? -8.062 4.098 -1.604 1 98.62 84 VAL A N 1
ATOM 605 C CA . VAL A 1 84 ? -9.148 3.68 -2.482 1 98.62 84 VAL A CA 1
ATOM 606 C C . VAL A 1 84 ? -9.664 2.312 -2.045 1 98.62 84 VAL A C 1
ATOM 608 O O . VAL A 1 84 ? -10.875 2.129 -1.871 1 98.62 84 VAL A O 1
ATOM 611 N N . GLN A 1 85 ? -8.727 1.397 -1.774 1 97.38 85 GLN A N 1
ATOM 612 C CA . GLN A 1 85 ? -9.094 0.022 -1.454 1 97.38 85 GLN A CA 1
ATOM 613 C C . GLN A 1 85 ? -9.812 -0.058 -0.111 1 97.38 85 GLN A C 1
ATOM 615 O O . GLN A 1 85 ? -10.656 -0.933 0.096 1 97.38 85 GLN A O 1
ATOM 620 N N . SER A 1 86 ? -9.516 0.838 0.785 1 98.5 86 SER A N 1
ATOM 621 C CA . SER A 1 86 ? -10.078 0.803 2.131 1 98.5 86 SER A CA 1
ATOM 622 C C . SER A 1 86 ? -11.367 1.611 2.209 1 98.5 86 SER A C 1
ATOM 624 O O . SER A 1 86 ? -12.031 1.633 3.248 1 98.5 86 SER A O 1
ATOM 626 N N . ARG A 1 87 ? -11.656 2.365 1.147 1 98.38 87 ARG A N 1
ATOM 627 C CA . ARG A 1 87 ? -12.875 3.148 1.024 1 98.38 87 ARG A CA 1
ATOM 628 C C . ARG A 1 87 ? -12.875 4.324 1.994 1 98.38 87 ARG A C 1
ATOM 630 O O . ARG A 1 87 ? -13.922 4.699 2.525 1 98.38 87 ARG A O 1
ATOM 637 N N . VAL A 1 88 ? -11.688 4.812 2.305 1 98.88 88 VAL A N 1
ATOM 638 C CA . VAL A 1 88 ? -11.609 6.066 3.047 1 98.88 88 VAL A CA 1
ATOM 639 C C . VAL A 1 88 ? -12.484 7.125 2.371 1 98.88 88 VAL A C 1
ATOM 641 O O . VAL A 1 88 ? -12.453 7.27 1.146 1 98.88 88 VAL A O 1
ATOM 644 N N . THR A 1 89 ? -13.219 7.828 3.152 1 98.81 89 THR A N 1
ATOM 645 C CA . THR A 1 89 ? -14.211 8.75 2.609 1 98.81 89 THR A CA 1
ATOM 646 C C . THR A 1 89 ? -13.547 10.047 2.152 1 98.81 89 THR A C 1
ATOM 648 O O . THR A 1 89 ? -13.906 10.602 1.109 1 98.81 89 THR A O 1
ATOM 651 N N . ARG A 1 90 ? -12.602 10.508 2.959 1 98.88 90 ARG A N 1
ATOM 652 C CA . ARG A 1 90 ? -12.055 11.836 2.699 1 98.88 90 ARG A CA 1
ATOM 653 C C . ARG A 1 90 ? -10.555 11.867 2.967 1 98.88 90 ARG A C 1
ATOM 655 O O . ARG A 1 90 ? -10.078 11.297 3.951 1 98.88 90 ARG A O 1
ATOM 662 N N . LEU A 1 91 ? -9.82 12.531 2.076 1 98.94 91 LEU A N 1
ATOM 663 C CA . LEU A 1 91 ? -8.398 12.812 2.217 1 98.94 91 LEU A CA 1
ATOM 664 C C . LEU A 1 91 ? -8.148 14.312 2.309 1 98.94 91 LEU A C 1
ATOM 666 O O . LEU A 1 91 ? -8.648 15.078 1.488 1 98.94 91 LEU A O 1
ATOM 670 N N . VAL A 1 92 ? -7.441 14.727 3.287 1 98.94 92 VAL A N 1
ATOM 671 C CA . VAL A 1 92 ? -6.941 16.094 3.436 1 98.94 92 VAL A CA 1
ATOM 672 C C . VAL A 1 92 ? -5.414 16.078 3.48 1 98.94 92 VAL A C 1
ATOM 674 O O . VAL A 1 92 ? -4.816 15.422 4.34 1 98.94 92 VAL A O 1
ATOM 677 N N . PHE A 1 93 ? -4.777 16.812 2.576 1 98.94 93 PHE A N 1
ATOM 678 C CA . PHE A 1 93 ? -3.322 16.766 2.658 1 98.94 93 PHE A CA 1
ATOM 679 C C . PHE A 1 93 ? -2.729 18.156 2.545 1 98.94 93 PHE A C 1
ATOM 681 O O . PHE A 1 93 ? -3.398 19.094 2.096 1 98.94 93 PHE A O 1
ATOM 688 N N . GLY A 1 94 ? -1.553 18.328 3.018 1 98.88 94 GLY A N 1
ATOM 689 C CA . GLY A 1 94 ? -0.88 19.609 3.105 1 98.88 94 GLY A CA 1
ATOM 690 C C . GLY A 1 94 ? -0.283 20.062 1.786 1 98.88 94 GLY A C 1
ATOM 691 O O . GLY A 1 94 ? -0.912 20.812 1.04 1 98.88 94 GLY A O 1
ATOM 692 N N . THR A 1 95 ? 0.846 19.484 1.372 1 98.75 95 THR A N 1
ATOM 693 C CA . THR A 1 95 ? 1.563 19.969 0.197 1 98.75 95 THR A CA 1
ATOM 694 C C . THR A 1 95 ? 1.667 18.875 -0.861 1 98.75 95 THR A C 1
ATOM 696 O O . THR A 1 95 ? 1.681 17.688 -0.535 1 98.75 95 THR A O 1
ATOM 699 N N . PRO A 1 96 ? 1.722 19.297 -2.143 1 98.56 96 PRO A N 1
ATOM 700 C CA . PRO A 1 96 ? 1.876 18.328 -3.227 1 98.56 96 PRO A CA 1
ATOM 701 C C . PRO A 1 96 ? 3.258 17.672 -3.244 1 98.56 96 PRO A C 1
ATOM 703 O O . PRO A 1 96 ? 4.199 18.203 -2.646 1 98.56 96 PRO A O 1
ATOM 706 N N . ASP A 1 97 ? 3.283 16.531 -3.773 1 98.31 97 ASP A N 1
ATOM 707 C CA . ASP A 1 97 ? 4.531 15.82 -4.051 1 98.31 97 ASP A CA 1
ATOM 708 C C . ASP A 1 97 ? 4.777 15.703 -5.551 1 98.31 97 ASP A C 1
ATOM 710 O O . ASP A 1 97 ? 4.324 14.75 -6.188 1 98.31 97 ASP A O 1
ATOM 714 N N . PRO A 1 98 ? 5.52 16.578 -6.117 1 96.69 98 PRO A N 1
ATOM 715 C CA . PRO A 1 98 ? 5.715 16.594 -7.57 1 96.69 98 PRO A CA 1
ATOM 716 C C . PRO A 1 98 ? 6.457 15.359 -8.078 1 96.69 98 PRO A C 1
ATOM 718 O O . PRO A 1 98 ? 6.391 15.039 -9.266 1 96.69 98 PRO A O 1
ATOM 721 N N . LYS A 1 99 ? 7.074 14.641 -7.215 1 95.31 99 LYS A N 1
ATOM 722 C CA . LYS A 1 99 ? 7.914 13.523 -7.625 1 95.31 99 LYS A CA 1
ATOM 723 C C . LYS A 1 99 ? 7.156 12.203 -7.543 1 95.31 99 LYS A C 1
ATOM 725 O O . LYS A 1 99 ? 7.418 11.273 -8.312 1 95.31 99 LYS A O 1
ATOM 730 N N . ALA A 1 100 ? 6.133 12.148 -6.574 1 97 100 ALA A N 1
ATOM 731 C CA . ALA A 1 100 ? 5.566 10.82 -6.355 1 97 100 ALA A CA 1
ATOM 732 C C . ALA A 1 100 ? 4.062 10.898 -6.098 1 97 100 ALA A C 1
ATOM 734 O O . ALA A 1 100 ? 3.396 9.875 -5.953 1 97 100 ALA A O 1
ATOM 735 N N . GLY A 1 101 ? 3.508 12.031 -6.066 1 98.5 101 GLY A N 1
ATOM 736 C CA . GLY A 1 101 ? 2.113 12.195 -5.688 1 98.5 101 GLY A CA 1
ATOM 737 C C . GLY A 1 101 ? 1.152 11.523 -6.652 1 98.5 101 GLY A C 1
ATOM 738 O O . GLY A 1 101 ? 1.265 11.703 -7.867 1 98.5 101 GLY A O 1
ATOM 739 N N . ALA A 1 102 ? 0.2 10.844 -6.078 1 98.62 102 ALA A N 1
ATOM 740 C CA . ALA A 1 102 ? -0.732 10.086 -6.906 1 98.62 102 ALA A CA 1
ATOM 741 C C . ALA A 1 102 ? -2.168 10.555 -6.691 1 98.62 102 ALA A C 1
ATOM 743 O O . ALA A 1 102 ? -3.117 9.805 -6.922 1 98.62 102 ALA A O 1
ATOM 744 N N . VAL A 1 103 ? -2.322 11.719 -6.211 1 98.62 103 VAL A N 1
ATOM 745 C CA . VAL A 1 103 ? -3.641 12.297 -5.977 1 98.62 103 VAL A CA 1
ATOM 746 C C . VAL A 1 103 ? -3.727 13.672 -6.633 1 98.62 103 VAL A C 1
ATOM 748 O O . VAL A 1 103 ? -4.258 14.617 -6.047 1 98.62 103 VAL A O 1
ATOM 751 N N . GLY A 1 104 ? -3.043 13.828 -7.758 1 97.44 104 GLY A N 1
ATOM 752 C CA . GLY A 1 104 ? -3.152 15.078 -8.492 1 97.44 104 GLY A CA 1
ATOM 753 C C . GLY A 1 104 ? -1.835 15.539 -9.086 1 97.44 104 GLY A C 1
ATOM 754 O O . GLY A 1 104 ? -1.816 16.328 -10.031 1 97.44 104 GLY A O 1
ATOM 755 N N . SER A 1 105 ? -0.707 15.125 -8.547 1 97.88 105 SER A N 1
ATOM 756 C CA . SER A 1 105 ? 0.59 15.555 -9.062 1 97.88 105 SER A CA 1
ATOM 757 C C . SER A 1 105 ? 0.986 14.758 -10.297 1 97.88 105 SER A C 1
ATOM 759 O O . SER A 1 105 ? 0.854 15.234 -11.422 1 97.88 105 SER A O 1
ATOM 761 N N . LEU A 1 106 ? 1.358 13.438 -10.07 1 96.06 106 LEU A N 1
ATOM 762 C CA . LEU A 1 106 ? 1.733 12.617 -11.211 1 96.06 106 LEU A CA 1
ATOM 763 C C . LEU A 1 106 ? 0.496 12.055 -11.906 1 96.06 106 LEU A C 1
ATOM 765 O O . LEU A 1 106 ? 0.452 11.969 -13.133 1 96.06 106 LEU A O 1
ATOM 769 N N . TYR A 1 107 ? -0.409 11.57 -11.195 1 94.12 107 TYR A N 1
ATOM 770 C CA . TYR A 1 107 ? -1.72 11.078 -11.609 1 94.12 107 TYR A CA 1
ATOM 771 C C . TYR A 1 107 ? -2.709 11.125 -10.453 1 94.12 107 TYR A C 1
ATOM 773 O O . TYR A 1 107 ? -2.396 11.648 -9.375 1 94.12 107 TYR A O 1
ATOM 781 N N . ASN A 1 108 ? -3.918 10.773 -10.711 1 97.5 108 ASN A N 1
ATOM 782 C CA . ASN A 1 108 ? -4.941 10.945 -9.688 1 97.5 108 ASN A CA 1
ATOM 783 C C . ASN A 1 108 ? -5.734 9.656 -9.477 1 97.5 108 ASN A C 1
ATOM 785 O O . ASN A 1 108 ? -6.781 9.461 -10.094 1 97.5 108 ASN A O 1
ATOM 789 N N . LEU A 1 109 ? -5.32 8.906 -8.508 1 98.06 109 LEU A N 1
ATOM 790 C CA . LEU A 1 109 ? -5.969 7.633 -8.203 1 98.06 109 LEU A CA 1
ATOM 791 C C . LEU A 1 109 ? -7.227 7.852 -7.371 1 98.06 109 LEU A C 1
ATOM 793 O O . LEU A 1 109 ? -8.156 7.047 -7.43 1 98.06 109 LEU A O 1
ATOM 797 N N . ALA A 1 110 ? -7.285 8.875 -6.566 1 97.31 110 ALA A N 1
ATOM 798 C CA . ALA A 1 110 ? -8.367 9.133 -5.617 1 97.31 110 ALA A CA 1
ATOM 799 C C . ALA A 1 110 ? -9.68 9.406 -6.344 1 97.31 110 ALA A C 1
ATOM 801 O O . ALA A 1 110 ? -10.758 9.156 -5.805 1 97.31 110 ALA A O 1
ATOM 802 N N . GLU A 1 111 ? -9.523 9.875 -7.559 1 94.5 111 GLU A N 1
ATOM 803 C CA . GLU A 1 111 ? -10.719 10.289 -8.289 1 94.5 111 GLU A CA 1
ATOM 804 C C . GLU A 1 111 ? -10.875 9.508 -9.586 1 94.5 111 GLU A C 1
ATOM 806 O O . GLU A 1 111 ? -11.602 9.922 -10.484 1 94.5 111 GLU A O 1
ATOM 811 N N . GLU A 1 112 ? -10.172 8.445 -9.742 1 94 112 GLU A N 1
ATOM 812 C CA . GLU A 1 112 ? -10.258 7.598 -10.93 1 94 112 GLU A CA 1
ATOM 813 C C . GLU A 1 112 ? -11.664 7.012 -11.094 1 94 112 GLU A C 1
ATOM 815 O O . GLU A 1 112 ? -12.117 6.242 -10.242 1 94 112 GLU A O 1
ATOM 820 N N . PRO A 1 113 ? -12.414 7.289 -12.188 1 93 113 PRO A N 1
ATOM 821 C CA . PRO A 1 113 ? -13.812 6.887 -12.32 1 93 113 PRO A CA 1
ATOM 822 C C . PRO A 1 113 ? -13.984 5.375 -12.461 1 93 113 PRO A C 1
ATOM 824 O O . PRO A 1 113 ? -15.07 4.848 -12.219 1 93 113 PRO A O 1
ATOM 827 N N . ARG A 1 114 ? -12.977 4.672 -12.828 1 93.75 114 ARG A N 1
ATOM 828 C CA . ARG A 1 114 ? -13.07 3.229 -13.031 1 93.75 114 ARG A CA 1
ATOM 829 C C . ARG A 1 114 ? -12.969 2.486 -11.695 1 93.75 114 ARG A C 1
ATOM 831 O O . ARG A 1 114 ? -13.266 1.292 -11.625 1 93.75 114 ARG A O 1
ATOM 838 N N . HIS A 1 115 ? -12.562 3.195 -10.703 1 94.38 115 HIS A N 1
ATOM 839 C CA . HIS A 1 115 ? -12.484 2.572 -9.391 1 94.38 115 HIS A CA 1
ATOM 840 C C . HIS A 1 115 ? -13.875 2.34 -8.805 1 94.38 115 HIS A C 1
ATOM 842 O O . HIS A 1 115 ? -14.828 3.033 -9.172 1 94.38 115 HIS A O 1
ATOM 848 N N . ASN A 1 116 ? -13.914 1.405 -8.008 1 90.38 116 ASN A N 1
ATOM 849 C CA . ASN A 1 116 ? -15.172 1.134 -7.324 1 90.38 116 ASN A CA 1
ATOM 850 C C . ASN A 1 116 ? -15.445 2.152 -6.219 1 90.38 116 ASN A C 1
ATOM 852 O O . ASN A 1 116 ? -16.547 2.207 -5.676 1 90.38 116 ASN A O 1
ATOM 856 N N . HIS A 1 117 ? -14.422 2.879 -5.859 1 95.25 117 HIS A N 1
ATOM 857 C CA . HIS A 1 117 ? -14.523 3.893 -4.816 1 95.25 117 HIS A CA 1
ATOM 858 C C . HIS A 1 117 ? -13.766 5.156 -5.195 1 95.25 117 HIS A C 1
ATOM 860 O O . HIS A 1 117 ? -12.672 5.078 -5.77 1 95.25 117 HIS A O 1
ATOM 866 N N . ARG A 1 118 ? -14.32 6.281 -4.852 1 95.88 118 ARG A N 1
ATOM 867 C CA . ARG A 1 118 ? -13.688 7.59 -4.984 1 95.88 118 ARG A CA 1
ATOM 868 C C . ARG A 1 118 ? -13.75 8.359 -3.672 1 95.88 118 ARG A C 1
ATOM 870 O O . ARG A 1 118 ? -14.727 8.258 -2.926 1 95.88 118 ARG A O 1
ATOM 877 N N . LEU A 1 119 ? -12.664 9.07 -3.395 1 96.62 119 LEU A N 1
ATOM 878 C CA . LEU A 1 119 ? -12.586 9.852 -2.162 1 96.62 119 LEU A CA 1
ATOM 879 C C . LEU A 1 119 ? -12.82 11.328 -2.439 1 96.62 119 LEU A C 1
ATOM 881 O O . LEU A 1 119 ? -12.57 11.805 -3.547 1 96.62 119 LEU A O 1
ATOM 885 N N . GLN A 1 120 ? -13.281 12.055 -1.374 1 98.19 120 GLN A N 1
ATOM 886 C CA . GLN A 1 120 ? -13.227 13.516 -1.369 1 98.19 120 GLN A CA 1
ATOM 887 C C . GLN A 1 120 ? -11.836 14.008 -1.013 1 98.19 120 GLN A C 1
ATOM 889 O O . GLN A 1 120 ? -11.219 13.523 -0.064 1 98.19 120 GLN A O 1
ATOM 894 N N . VAL A 1 121 ? -11.328 14.977 -1.796 1 98.81 121 VAL A N 1
ATOM 895 C CA . VAL A 1 121 ? -9.953 15.406 -1.577 1 98.81 121 VAL A CA 1
ATOM 896 C C . VAL A 1 121 ? -9.922 16.906 -1.283 1 98.81 121 VAL A C 1
ATOM 898 O O . VAL A 1 121 ? -10.547 17.688 -1.987 1 98.81 121 VAL A O 1
ATOM 901 N N . THR A 1 122 ? -9.32 17.297 -0.228 1 98.81 122 THR A N 1
ATOM 902 C CA . THR A 1 122 ? -8.953 18.672 0.079 1 98.81 122 THR A CA 1
ATOM 903 C C . THR A 1 122 ? -7.445 18.812 0.217 1 98.81 122 THR A C 1
ATOM 905 O O . THR A 1 122 ? -6.824 18.125 1.029 1 98.81 122 THR A O 1
ATOM 908 N N . SER A 1 123 ? -6.824 19.703 -0.535 1 98.44 123 SER A N 1
ATOM 909 C CA . SER A 1 123 ? -5.379 19.891 -0.498 1 98.44 123 SER A CA 1
ATOM 910 C C . SER A 1 123 ? -5.02 21.297 -0.039 1 98.44 123 SER A C 1
ATOM 912 O O . SER A 1 123 ? -5.879 22.188 -0.003 1 98.44 123 SER A O 1
ATOM 914 N N . GLY A 1 124 ? -3.816 21.453 0.396 1 98.62 124 GLY A N 1
ATOM 915 C CA . GLY A 1 124 ? -3.283 22.781 0.656 1 98.62 124 GLY A CA 1
ATOM 916 C C . GLY A 1 124 ? -3.502 23.25 2.084 1 98.62 124 GLY A C 1
ATOM 917 O O . GLY A 1 124 ? -3.258 24.406 2.41 1 98.62 124 GLY A O 1
ATOM 918 N N . ILE A 1 125 ? -4.02 22.359 2.893 1 98.69 125 ILE A N 1
ATOM 919 C CA . ILE A 1 125 ? -4.227 22.719 4.293 1 98.69 125 ILE A CA 1
ATOM 920 C C . ILE A 1 125 ? -2.879 22.828 5.004 1 98.69 125 ILE A C 1
ATOM 922 O O . ILE A 1 125 ? -2.107 21.859 5.027 1 98.69 125 ILE A O 1
ATOM 926 N N . MET A 1 126 ? -2.58 24 5.59 1 98.62 126 MET A N 1
ATOM 927 C CA . MET A 1 126 ? -1.308 24.266 6.254 1 98.62 126 MET A CA 1
ATOM 928 C C . MET A 1 126 ? -0.134 23.938 5.34 1 98.62 126 MET A C 1
ATOM 930 O O . MET A 1 126 ? 0.865 23.359 5.789 1 98.62 126 MET A O 1
ATOM 934 N N . ALA A 1 127 ? -0.306 24.234 4.078 1 98.69 127 ALA A N 1
ATOM 935 C CA . ALA A 1 127 ? 0.632 23.859 3.023 1 98.69 127 ALA A CA 1
ATOM 936 C C . ALA A 1 127 ? 2.025 24.406 3.307 1 98.69 127 ALA A C 1
ATOM 938 O O . ALA A 1 127 ? 3.025 23.703 3.137 1 98.69 127 ALA A O 1
ATOM 939 N N . ASP A 1 128 ? 2.131 25.625 3.713 1 98.56 128 ASP A N 1
ATOM 940 C CA . ASP A 1 128 ? 3.424 26.266 3.941 1 98.56 128 ASP A CA 1
ATOM 941 C C . ASP A 1 128 ? 4.191 25.562 5.062 1 98.56 128 ASP A C 1
ATOM 943 O O . ASP A 1 128 ? 5.391 25.312 4.934 1 98.56 128 ASP A O 1
ATOM 947 N N . GLU A 1 129 ? 3.539 25.297 6.16 1 98.75 129 GLU A N 1
ATOM 948 C CA . GLU A 1 129 ? 4.164 24.609 7.277 1 98.75 129 GLU A CA 1
ATOM 949 C C . GLU A 1 129 ? 4.602 23.203 6.875 1 98.75 129 GLU A C 1
ATOM 951 O O . GLU A 1 129 ? 5.695 22.75 7.234 1 98.75 129 GLU A O 1
ATOM 956 N N . CYS A 1 130 ? 3.719 22.516 6.117 1 98.75 130 CYS A N 1
ATOM 957 C CA . CYS A 1 130 ? 4.039 21.172 5.648 1 98.75 130 CYS A CA 1
ATOM 958 C C . CYS A 1 130 ? 5.242 21.203 4.715 1 98.75 130 CYS A C 1
ATOM 960 O O . CYS A 1 130 ? 6.133 20.344 4.824 1 98.75 130 CYS A O 1
ATOM 962 N N . ARG A 1 131 ? 5.281 22.109 3.857 1 98.56 131 ARG A N 1
ATOM 963 C CA . ARG A 1 131 ? 6.395 22.266 2.926 1 98.56 131 ARG A CA 1
ATOM 964 C C . ARG A 1 131 ? 7.684 22.609 3.664 1 98.56 131 ARG A C 1
ATOM 966 O O . ARG A 1 131 ? 8.75 22.078 3.328 1 98.56 131 ARG A O 1
ATOM 973 N N . GLN A 1 132 ? 7.598 23.469 4.605 1 98.56 132 GLN A N 1
ATOM 974 C CA . GLN A 1 132 ? 8.773 23.938 5.32 1 98.56 132 GLN A CA 1
ATOM 975 C C . GLN A 1 132 ? 9.461 22.812 6.078 1 98.56 132 GLN A C 1
ATOM 977 O O . GLN A 1 132 ? 10.688 22.734 6.121 1 98.56 132 GLN A O 1
ATOM 982 N N . VAL A 1 133 ? 8.672 21.969 6.73 1 98.5 133 VAL A N 1
ATOM 983 C CA . VAL A 1 133 ? 9.25 20.859 7.477 1 98.5 133 VAL A CA 1
ATOM 984 C C . VAL A 1 133 ? 10.047 19.953 6.535 1 98.5 133 VAL A C 1
ATOM 986 O O . VAL A 1 133 ? 11.117 19.453 6.891 1 98.5 133 VAL A O 1
ATOM 989 N N . LEU A 1 134 ? 9.547 19.734 5.301 1 98.44 134 LEU A N 1
ATOM 990 C CA . LEU A 1 134 ? 10.25 18.938 4.301 1 98.44 134 LEU A CA 1
ATOM 991 C C . LEU A 1 134 ? 11.523 19.641 3.844 1 98.44 134 LEU A C 1
ATOM 993 O O . LEU A 1 134 ? 12.594 19.016 3.789 1 98.44 134 LEU A O 1
ATOM 997 N N . LYS A 1 135 ? 11.406 20.891 3.566 1 98.06 135 LYS A N 1
ATOM 998 C CA . LYS A 1 135 ? 12.539 21.672 3.107 1 98.06 135 LYS A CA 1
ATOM 999 C C . LYS A 1 135 ? 13.672 21.672 4.137 1 98.06 135 LYS A C 1
ATOM 1001 O O . LYS A 1 135 ? 14.836 21.453 3.791 1 98.06 135 LYS A O 1
ATOM 1006 N N . ASP A 1 136 ? 13.273 21.938 5.359 1 98 136 ASP A N 1
ATOM 1007 C CA . ASP A 1 136 ? 14.258 21.953 6.441 1 98 136 ASP A CA 1
ATOM 1008 C C . ASP A 1 136 ? 14.977 20.609 6.539 1 98 136 ASP A C 1
ATOM 1010 O O . ASP A 1 136 ? 16.188 20.562 6.738 1 98 136 ASP A O 1
ATOM 1014 N N . PHE A 1 137 ? 14.281 19.578 6.426 1 98.25 137 PHE A N 1
ATOM 1015 C CA . PHE A 1 137 ? 14.828 18.234 6.539 1 98.25 137 PHE A CA 1
ATOM 1016 C C . PHE A 1 137 ? 15.859 17.969 5.449 1 98.25 137 PHE A C 1
ATOM 1018 O O . PHE A 1 137 ? 16.969 17.547 5.734 1 98.25 137 PHE A O 1
ATOM 1025 N N . PHE A 1 138 ? 15.492 18.234 4.195 1 96.81 138 PHE A N 1
ATOM 1026 C CA . PHE A 1 138 ? 16.375 17.906 3.078 1 96.81 138 PHE A CA 1
ATOM 1027 C C . PHE A 1 138 ? 17.578 18.828 3.045 1 96.81 138 PHE A C 1
ATOM 1029 O O . PHE A 1 138 ? 18.672 18.438 2.631 1 96.81 138 PHE A O 1
ATOM 1036 N N . GLU A 1 139 ? 17.375 20.094 3.512 1 95.81 139 GLU A N 1
ATOM 1037 C CA . GLU A 1 139 ? 18.5 21 3.643 1 95.81 139 GLU A CA 1
ATOM 1038 C C . GLU A 1 139 ? 19.516 20.484 4.668 1 95.81 139 GLU A C 1
ATOM 1040 O O . GLU A 1 139 ? 20.719 20.578 4.453 1 95.81 139 GLU A O 1
ATOM 1045 N N . ARG A 1 140 ? 19 20.016 5.73 1 94.38 140 ARG A N 1
ATOM 1046 C CA . ARG A 1 140 ? 19.859 19.469 6.77 1 94.38 140 ARG A CA 1
ATOM 1047 C C . ARG A 1 140 ? 20.625 18.25 6.266 1 94.38 140 ARG A C 1
ATOM 1049 O O . ARG A 1 140 ? 21.797 18.047 6.594 1 94.38 140 ARG A O 1
ATOM 1056 N N . LEU A 1 141 ? 19.984 17.391 5.512 1 91.88 141 LEU A N 1
ATOM 1057 C CA . LEU A 1 141 ? 20.609 16.203 4.953 1 91.88 141 LEU A CA 1
ATOM 1058 C C . LEU A 1 141 ? 21.75 16.578 4.008 1 91.88 141 LEU A C 1
ATOM 1060 O O . LEU A 1 141 ? 22.797 15.922 4.004 1 91.88 141 LEU A O 1
ATOM 1064 N N . ARG A 1 142 ? 21.5 17.609 3.223 1 89.94 142 ARG A N 1
ATOM 1065 C CA . ARG A 1 142 ? 22.516 18.062 2.268 1 89.94 142 ARG A CA 1
ATOM 1066 C C . ARG A 1 142 ? 23.719 18.656 2.984 1 89.94 142 ARG A C 1
ATOM 1068 O O . ARG A 1 142 ? 24.859 18.453 2.553 1 89.94 142 ARG A O 1
ATOM 1075 N N . ALA A 1 143 ? 23.469 19.312 4.004 1 90.06 143 ALA A N 1
ATOM 1076 C CA . ALA A 1 143 ? 24.547 19.922 4.781 1 90.06 143 ALA A CA 1
ATOM 1077 C C . ALA A 1 143 ? 25.406 18.844 5.461 1 90.06 143 ALA A C 1
ATOM 1079 O O . ALA A 1 143 ? 26.625 18.969 5.531 1 90.06 143 ALA A O 1
ATOM 1080 N N . LYS A 1 144 ? 24.859 17.859 5.926 1 86.75 144 LYS A N 1
ATOM 1081 C CA . LYS A 1 144 ? 25.578 16.766 6.578 1 86.75 144 LYS A CA 1
ATOM 1082 C C . LYS A 1 144 ? 26.438 15.992 5.582 1 86.75 144 LYS A C 1
ATOM 1084 O O . LYS A 1 144 ? 27.516 15.508 5.93 1 86.75 144 LYS A O 1
ATOM 1089 N N . LYS A 1 145 ? 26.016 15.805 4.398 1 79.25 145 LYS A N 1
ATOM 1090 C CA . LYS A 1 145 ? 26.766 15.102 3.363 1 79.25 145 LYS A CA 1
ATOM 1091 C C . LYS A 1 145 ? 27.984 15.914 2.93 1 79.25 145 LYS A C 1
ATOM 1093 O O . LYS A 1 145 ? 29.016 15.344 2.547 1 79.25 145 LYS A O 1
ATOM 1098 N N . ARG A 1 146 ? 27.828 17.219 3.023 1 80 146 ARG A N 1
ATOM 1099 C CA . ARG A 1 146 ? 28.938 18.109 2.672 1 80 146 ARG A CA 1
ATOM 1100 C C . ARG A 1 146 ? 30.016 18.078 3.74 1 80 146 ARG A C 1
ATOM 1102 O O . ARG A 1 146 ? 31.203 18.219 3.434 1 80 146 ARG A O 1
ATOM 1109 N N . ASP A 1 147 ? 29.75 17.891 4.855 1 75.12 147 ASP A N 1
ATOM 1110 C CA . ASP A 1 147 ? 30.719 17.859 5.938 1 75.12 147 ASP A CA 1
ATOM 1111 C C . ASP A 1 147 ? 31.406 16.5 6.035 1 75.12 147 ASP A C 1
ATOM 1113 O O . ASP A 1 147 ? 32.469 16.391 6.641 1 75.12 147 ASP A O 1
ATOM 1117 N N . LYS A 1 148 ? 31.094 15.453 5.312 1 61.59 148 LYS A N 1
ATOM 1118 C CA . LYS A 1 148 ? 31.766 14.156 5.328 1 61.59 148 LYS A CA 1
ATOM 1119 C C . LYS A 1 148 ? 32.656 13.984 4.102 1 61.59 148 LYS A C 1
ATOM 1121 O O . LYS A 1 148 ? 33.75 13.398 4.188 1 61.59 148 LYS A O 1
ATOM 1126 N N . MET B 1 1 ? 5.41 -19.703 -9.352 1 98.5 1 MET B N 1
ATOM 1127 C CA . MET B 1 1 ? 3.979 -19.5 -9.578 1 98.5 1 MET B CA 1
ATOM 1128 C C . MET B 1 1 ? 3.172 -20.656 -8.984 1 98.5 1 MET B C 1
ATOM 1130 O O . MET B 1 1 ? 2.092 -20.438 -8.43 1 98.5 1 MET B O 1
ATOM 1134 N N . GLN B 1 2 ? 3.676 -21.844 -9.008 1 98.69 2 GLN B N 1
ATOM 1135 C CA . GLN B 1 2 ? 2.992 -22.969 -8.375 1 98.69 2 GLN B CA 1
ATOM 1136 C C . GLN B 1 2 ? 2.834 -22.75 -6.875 1 98.69 2 GLN B C 1
ATOM 1138 O O . GLN B 1 2 ? 1.779 -23.031 -6.305 1 98.69 2 GLN B O 1
ATOM 1143 N N . GLN B 1 3 ? 3.889 -22.266 -6.266 1 98.88 3 GLN B N 1
ATOM 1144 C CA . GLN B 1 3 ? 3.82 -21.969 -4.84 1 98.88 3 GLN B CA 1
ATOM 1145 C C . GLN B 1 3 ? 2.82 -20.844 -4.562 1 98.88 3 GLN B C 1
ATOM 1147 O O . GLN B 1 3 ? 2.068 -20.906 -3.586 1 98.88 3 GLN B O 1
ATOM 1152 N N . ALA B 1 4 ? 2.83 -19.781 -5.359 1 98.94 4 ALA B N 1
ATOM 1153 C CA . ALA B 1 4 ? 1.854 -18.703 -5.211 1 98.94 4 ALA B CA 1
ATOM 1154 C C . ALA B 1 4 ? 0.429 -19.234 -5.34 1 98.94 4 ALA B C 1
ATOM 1156 O O . ALA B 1 4 ? -0.46 -18.828 -4.586 1 98.94 4 ALA B O 1
ATOM 1157 N N . LEU B 1 5 ? 0.224 -20.141 -6.262 1 98.88 5 LEU B N 1
ATOM 1158 C CA . LEU B 1 5 ? -1.091 -20.734 -6.473 1 98.88 5 LEU B CA 1
ATOM 1159 C C . LEU B 1 5 ? -1.522 -21.547 -5.258 1 98.88 5 LEU B C 1
ATOM 1161 O O . LEU B 1 5 ? -2.695 -21.531 -4.875 1 98.88 5 LEU B O 1
ATOM 1165 N N . ALA B 1 6 ? -0.584 -22.312 -4.68 1 98.88 6 ALA B N 1
ATOM 1166 C CA . ALA B 1 6 ? -0.889 -23.031 -3.451 1 98.88 6 ALA B CA 1
ATOM 1167 C C . ALA B 1 6 ? -1.33 -22.078 -2.342 1 98.88 6 ALA B C 1
ATOM 1169 O O . ALA B 1 6 ? -2.27 -22.375 -1.6 1 98.88 6 ALA B O 1
ATOM 1170 N N . LEU B 1 7 ? -0.69 -20.953 -2.221 1 98.94 7 LEU B N 1
ATOM 1171 C CA . LEU B 1 7 ? -1.048 -19.938 -1.238 1 98.94 7 LEU B CA 1
ATOM 1172 C C . LEU B 1 7 ? -2.422 -19.344 -1.541 1 98.94 7 LEU B C 1
ATOM 1174 O O . LEU B 1 7 ? -3.205 -19.078 -0.626 1 98.94 7 LEU B O 1
ATOM 1178 N N . ALA B 1 8 ? -2.695 -19.125 -2.812 1 98.94 8 ALA B N 1
ATOM 1179 C CA . ALA B 1 8 ? -4.016 -18.641 -3.213 1 98.94 8 ALA B CA 1
ATOM 1180 C C . ALA B 1 8 ? -5.109 -19.609 -2.752 1 98.94 8 ALA B C 1
ATOM 1182 O O . ALA B 1 8 ? -6.16 -19.172 -2.268 1 98.94 8 ALA B O 1
ATOM 1183 N N . ARG B 1 9 ? -4.852 -20.875 -2.908 1 98.75 9 ARG B N 1
ATOM 1184 C CA . ARG B 1 9 ? -5.812 -21.891 -2.482 1 98.75 9 ARG B CA 1
ATOM 1185 C C . ARG B 1 9 ? -5.988 -21.875 -0.967 1 98.75 9 ARG B C 1
ATOM 1187 O O . ARG B 1 9 ? -7.086 -22.125 -0.461 1 98.75 9 ARG B O 1
ATOM 1194 N N . GLU B 1 10 ? -4.883 -21.625 -0.261 1 98.75 10 GLU B N 1
ATOM 1195 C CA . GLU B 1 10 ? -4.992 -21.453 1.185 1 98.75 10 GLU B CA 1
ATOM 1196 C C . GLU B 1 10 ? -5.934 -20.297 1.534 1 98.75 10 GLU B C 1
ATOM 1198 O O . GLU B 1 10 ? -6.762 -20.422 2.439 1 98.75 10 GLU B O 1
ATOM 1203 N N . ALA B 1 11 ? -5.801 -19.188 0.868 1 98.81 11 ALA B N 1
ATOM 1204 C CA . ALA B 1 11 ? -6.695 -18.047 1.075 1 98.81 11 ALA B CA 1
ATOM 1205 C C . ALA B 1 11 ? -8.148 -18.453 0.829 1 98.81 11 ALA B C 1
ATOM 1207 O O . ALA B 1 11 ? -9.031 -18.125 1.628 1 98.81 11 ALA B O 1
ATOM 1208 N N . ALA B 1 12 ? -8.383 -19.141 -0.244 1 98.5 12 ALA B N 1
ATOM 1209 C CA . ALA B 1 12 ? -9.727 -19.594 -0.582 1 98.5 12 ALA B CA 1
ATOM 1210 C C . ALA B 1 12 ? -10.32 -20.438 0.54 1 98.5 12 ALA B C 1
ATOM 1212 O O . ALA B 1 12 ? -11.5 -20.297 0.873 1 98.5 12 ALA B O 1
ATOM 1213 N N . GLY B 1 13 ? -9.492 -21.312 1.021 1 97.75 13 GLY B N 1
ATOM 1214 C CA . GLY B 1 13 ? -9.938 -22.172 2.1 1 97.75 13 GLY B CA 1
ATOM 1215 C C . GLY B 1 13 ? -10.367 -21.406 3.338 1 97.75 13 GLY B C 1
ATOM 1216 O O . GLY B 1 13 ? -11.172 -21.906 4.129 1 97.75 13 GLY B O 1
ATOM 1217 N N . LEU B 1 14 ? -9.938 -20.234 3.51 1 97.81 14 LEU B N 1
ATOM 1218 C CA . LEU B 1 14 ? -10.258 -19.391 4.66 1 97.81 14 LEU B CA 1
ATOM 1219 C C . LEU B 1 14 ? -11.383 -18.422 4.328 1 97.81 14 LEU B C 1
ATOM 1221 O O . LEU B 1 14 ? -11.703 -17.547 5.137 1 97.81 14 LEU B O 1
ATOM 1225 N N . GLY B 1 15 ? -11.844 -18.5 3.121 1 97.19 15 GLY B N 1
ATOM 1226 C CA . GLY B 1 15 ? -12.93 -17.609 2.709 1 97.19 15 GLY B CA 1
ATOM 1227 C C . GLY B 1 15 ? -12.445 -16.281 2.164 1 97.19 15 GLY B C 1
ATOM 1228 O O . GLY B 1 15 ? -13.219 -15.328 2.068 1 97.19 15 GLY B O 1
ATOM 1229 N N . GLU B 1 16 ? -11.203 -16.203 1.861 1 98.62 16 GLU B N 1
ATOM 1230 C CA . GLU B 1 16 ? -10.602 -15.008 1.285 1 98.62 16 GLU B CA 1
ATOM 1231 C C . GLU B 1 16 ? -10.492 -15.125 -0.233 1 98.62 16 GLU B C 1
ATOM 1233 O O . GLU B 1 16 ? -10.336 -16.219 -0.77 1 98.62 16 GLU B O 1
ATOM 1238 N N . VAL B 1 17 ? -10.609 -13.914 -0.943 1 98.56 17 VAL B N 1
ATOM 1239 C CA . VAL B 1 17 ? -10.32 -13.938 -2.373 1 98.56 17 VAL B CA 1
ATOM 1240 C C . VAL B 1 17 ? -8.984 -14.625 -2.623 1 98.56 17 VAL B C 1
ATOM 1242 O O . VAL B 1 17 ? -7.973 -14.266 -2.012 1 98.56 17 VAL B O 1
ATOM 1245 N N . PRO B 1 18 ? -8.93 -15.594 -3.461 1 98.88 18 PRO B N 1
ATOM 1246 C CA . PRO B 1 18 ? -7.742 -16.438 -3.604 1 98.88 18 PRO B CA 1
ATOM 1247 C C . PRO B 1 18 ? -6.621 -15.75 -4.383 1 98.88 18 PRO B C 1
ATOM 1249 O O . PRO B 1 18 ? -6.527 -15.906 -5.602 1 98.88 18 PRO B O 1
ATOM 1252 N N . VAL B 1 19 ? -5.789 -15.125 -3.74 1 98.94 19 VAL B N 1
ATOM 1253 C CA . VAL B 1 19 ? -4.574 -14.531 -4.289 1 98.94 19 VAL B CA 1
ATOM 1254 C C . VAL B 1 19 ? -3.371 -14.938 -3.441 1 98.94 19 VAL B C 1
ATOM 1256 O O . VAL B 1 19 ? -3.426 -14.883 -2.211 1 98.94 19 VAL B O 1
ATOM 1259 N N . GLY B 1 20 ? -2.348 -15.383 -4.02 1 98.94 20 GLY B N 1
ATOM 1260 C CA . GLY B 1 20 ? -1.089 -15.734 -3.383 1 98.94 20 GLY B CA 1
ATOM 1261 C C . GLY B 1 20 ? 0.115 -15.094 -4.047 1 98.94 20 GLY B C 1
ATOM 1262 O O . GLY B 1 20 ? 0.095 -14.82 -5.25 1 98.94 20 GLY B O 1
ATOM 1263 N N . ALA B 1 21 ? 1.146 -14.828 -3.277 1 99 21 ALA B N 1
ATOM 1264 C CA . ALA B 1 21 ? 2.348 -14.172 -3.781 1 99 21 ALA B CA 1
ATOM 1265 C C . ALA B 1 21 ? 3.604 -14.758 -3.145 1 99 21 ALA B C 1
ATOM 1267 O O . ALA B 1 21 ? 3.568 -15.219 -1.999 1 99 21 ALA B O 1
ATOM 1268 N N . VAL B 1 22 ? 4.6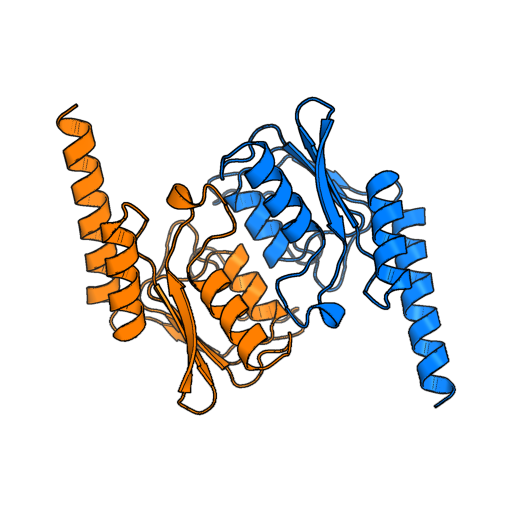84 -14.75 -3.854 1 99 22 VAL B N 1
ATOM 1269 C CA . VAL B 1 22 ? 5.988 -15.242 -3.42 1 99 22 VAL B CA 1
ATOM 1270 C C . VAL B 1 22 ? 7.078 -14.281 -3.883 1 99 22 VAL B C 1
ATOM 1272 O O . VAL B 1 22 ? 7.125 -13.898 -5.055 1 99 22 VAL B O 1
ATOM 1275 N N . ALA B 1 23 ? 7.875 -13.867 -3.006 1 99 23 ALA B N 1
ATOM 1276 C CA . ALA B 1 23 ? 9.055 -13.062 -3.318 1 99 23 ALA B CA 1
ATOM 1277 C C . ALA B 1 23 ? 10.312 -13.922 -3.371 1 99 23 ALA B C 1
ATOM 1279 O O . ALA B 1 23 ? 10.578 -14.695 -2.449 1 99 23 ALA B O 1
ATOM 1280 N N . VAL B 1 24 ? 11.047 -13.812 -4.441 1 98.94 24 VAL B N 1
ATOM 1281 C CA . VAL B 1 24 ? 12.234 -14.633 -4.652 1 98.94 24 VAL B CA 1
ATOM 1282 C C . VAL B 1 24 ? 13.453 -13.734 -4.84 1 98.94 24 VAL B C 1
ATOM 1284 O O . VAL B 1 24 ? 13.391 -12.719 -5.535 1 98.94 24 VAL B O 1
ATOM 1287 N N . HIS B 1 25 ? 14.484 -14.047 -4.195 1 98.88 25 HIS B N 1
ATOM 1288 C CA . HIS B 1 25 ? 15.773 -13.375 -4.324 1 98.88 25 HIS B CA 1
ATOM 1289 C C . HIS B 1 25 ? 16.906 -14.391 -4.457 1 98.88 25 HIS B C 1
ATOM 1291 O O . HIS B 1 25 ? 17.047 -15.289 -3.625 1 98.88 25 HIS B O 1
ATOM 1297 N N . ASP B 1 26 ? 17.672 -14.328 -5.5 1 98.06 26 ASP B N 1
ATOM 1298 C CA . ASP B 1 26 ? 18.781 -15.234 -5.758 1 98.06 26 ASP B CA 1
ATOM 1299 C C . ASP B 1 26 ? 18.328 -16.688 -5.691 1 98.06 26 ASP B C 1
ATOM 1301 O O . ASP B 1 26 ? 18.953 -17.516 -5.016 1 98.06 26 ASP B O 1
ATOM 1305 N N . GLY B 1 27 ? 17.156 -16.891 -6.254 1 98.06 27 GLY B N 1
ATOM 1306 C CA . GLY B 1 27 ? 16.641 -18.234 -6.402 1 98.06 27 GLY B CA 1
ATOM 1307 C C . GLY B 1 27 ? 16.016 -18.781 -5.137 1 98.06 27 GLY B C 1
ATOM 1308 O O . GLY B 1 27 ? 15.531 -19.922 -5.109 1 98.06 27 GLY B O 1
ATOM 1309 N N . LYS B 1 28 ? 15.938 -17.953 -4.141 1 98.69 28 LYS B N 1
ATOM 1310 C CA . LYS B 1 28 ? 15.383 -18.391 -2.863 1 98.69 28 LYS B CA 1
ATOM 1311 C C . LYS B 1 28 ? 14.109 -17.609 -2.523 1 98.69 28 LYS B C 1
ATOM 1313 O O . LYS B 1 28 ? 14.039 -16.406 -2.744 1 98.69 28 LYS B O 1
ATOM 1318 N N . VAL B 1 29 ? 13.18 -18.359 -1.976 1 98.94 29 VAL B N 1
ATOM 1319 C CA . VAL B 1 29 ? 11.969 -17.719 -1.473 1 98.94 29 VAL B CA 1
ATOM 1320 C C . VAL B 1 29 ? 12.289 -16.953 -0.188 1 98.94 29 VAL B C 1
ATOM 1322 O O . VAL B 1 29 ? 12.773 -17.531 0.784 1 98.94 29 VAL B O 1
ATOM 1325 N N . ILE B 1 30 ? 11.977 -15.664 -0.203 1 98.94 30 ILE B N 1
ATOM 1326 C CA . ILE B 1 30 ? 12.312 -14.875 0.98 1 98.94 30 ILE B CA 1
ATOM 1327 C C . ILE B 1 30 ? 11.055 -14.242 1.553 1 98.94 30 ILE B C 1
ATOM 1329 O O . ILE B 1 30 ? 11.102 -13.555 2.576 1 98.94 30 ILE B O 1
ATOM 1333 N N . GLY B 1 31 ? 9.922 -14.43 0.967 1 98.94 31 GLY B N 1
ATOM 1334 C CA . GLY B 1 31 ? 8.648 -13.922 1.452 1 98.94 31 GLY B CA 1
ATOM 1335 C C . GLY B 1 31 ? 7.453 -14.531 0.753 1 98.94 31 GLY B C 1
ATOM 1336 O O . GLY B 1 31 ? 7.496 -14.797 -0.45 1 98.94 31 GLY B O 1
ATOM 1337 N N . THR B 1 32 ? 6.484 -14.773 1.524 1 98.94 32 THR B N 1
ATOM 1338 C CA . THR B 1 32 ? 5.227 -15.281 0.981 1 98.94 32 THR B CA 1
ATOM 1339 C C . THR B 1 32 ? 4.039 -14.555 1.608 1 98.94 32 THR B C 1
ATOM 1341 O O . THR B 1 32 ? 4.176 -13.922 2.658 1 98.94 32 THR B O 1
ATOM 1344 N N . GLY B 1 33 ? 2.943 -14.57 0.88 1 98.88 33 GLY B N 1
ATOM 1345 C CA . GLY B 1 33 ? 1.699 -14.016 1.391 1 98.88 33 GLY B CA 1
ATOM 1346 C C . GLY B 1 33 ? 0.477 -14.492 0.627 1 98.88 33 GLY B C 1
ATOM 1347 O O . GLY B 1 33 ? 0.585 -14.914 -0.525 1 98.88 33 GLY B O 1
ATOM 1348 N N . PHE B 1 34 ? -0.571 -14.5 1.282 1 98.94 34 PHE B N 1
ATOM 1349 C CA . PHE B 1 34 ? -1.878 -14.68 0.66 1 98.94 34 PHE B CA 1
ATOM 1350 C C . PHE B 1 34 ? -2.902 -13.734 1.269 1 98.94 34 PHE B C 1
ATOM 1352 O O . PHE B 1 34 ? -2.674 -13.172 2.342 1 98.94 34 PHE B O 1
ATOM 1359 N N . ASN B 1 35 ? -3.918 -13.469 0.531 1 98.88 35 ASN B N 1
ATOM 1360 C CA . ASN B 1 35 ? -4.926 -12.5 0.954 1 98.88 35 ASN B CA 1
ATOM 1361 C C . ASN B 1 35 ? -5.523 -12.867 2.309 1 98.88 35 ASN B C 1
ATOM 1363 O O . ASN B 1 35 ? -5.848 -14.031 2.551 1 98.88 35 ASN B O 1
ATOM 1367 N N . ARG B 1 36 ? -5.641 -11.859 3.17 1 98.75 36 ARG B N 1
ATOM 1368 C CA . ARG B 1 36 ? -6.234 -12.031 4.492 1 98.75 36 ARG B CA 1
ATOM 1369 C C . ARG B 1 36 ? -7.062 -10.82 4.887 1 98.75 36 ARG B C 1
ATOM 1371 O O . ARG B 1 36 ? -7.172 -10.492 6.07 1 98.75 36 ARG B O 1
ATOM 1378 N N . ARG B 1 37 ? -7.539 -10.109 3.994 1 98.69 37 ARG B N 1
ATOM 1379 C CA . ARG B 1 37 ? -8.242 -8.852 4.23 1 98.69 37 ARG B CA 1
ATOM 1380 C C . ARG B 1 37 ? -9.43 -9.055 5.164 1 98.69 37 ARG B C 1
ATOM 1382 O O . ARG B 1 37 ? -9.586 -8.32 6.141 1 98.69 37 ARG B O 1
ATOM 1389 N N . GLU B 1 38 ? -10.242 -10.078 4.879 1 98.19 38 GLU B N 1
ATOM 1390 C CA . GLU B 1 38 ? -11.461 -10.328 5.652 1 98.19 38 GLU B CA 1
ATOM 1391 C C . GLU B 1 38 ? -11.125 -10.875 7.039 1 98.19 38 GLU B C 1
ATOM 1393 O O . GLU B 1 38 ? -11.633 -10.375 8.047 1 98.19 38 GLU B O 1
ATOM 1398 N N . ILE B 1 39 ? -10.266 -11.805 7.051 1 98.12 39 ILE B N 1
ATOM 1399 C CA . ILE B 1 39 ? -9.984 -12.484 8.312 1 98.12 39 ILE B CA 1
ATOM 1400 C C . ILE B 1 39 ? -9.242 -11.539 9.258 1 98.12 39 ILE B C 1
ATOM 1402 O O . ILE B 1 39 ? -9.461 -11.562 10.469 1 98.12 39 ILE B O 1
ATOM 1406 N N . ASP B 1 40 ? -8.359 -10.68 8.781 1 98.5 40 ASP B N 1
ATOM 1407 C CA . ASP B 1 40 ? -7.598 -9.75 9.602 1 98.5 40 ASP B CA 1
ATOM 1408 C C . ASP B 1 40 ? -8.359 -8.438 9.781 1 98.5 40 ASP B C 1
ATOM 1410 O O . ASP B 1 40 ? -7.953 -7.586 10.578 1 98.5 40 ASP B O 1
ATOM 1414 N N . ARG B 1 41 ? -9.438 -8.289 9.008 1 98.56 41 ARG B N 1
ATOM 1415 C CA . ARG B 1 41 ? -10.195 -7.043 9.016 1 98.56 41 ARG B CA 1
ATOM 1416 C C . ARG B 1 41 ? -9.281 -5.848 8.75 1 98.56 41 ARG B C 1
ATOM 1418 O O . ARG B 1 41 ? -9.32 -4.859 9.484 1 98.56 41 ARG B O 1
ATOM 1425 N N . ASN B 1 42 ? -8.477 -6 7.75 1 98.88 42 ASN B N 1
ATOM 1426 C CA . ASN B 1 42 ? -7.457 -5.004 7.426 1 98.88 42 ASN B CA 1
ATOM 1427 C C . ASN B 1 42 ? -7.305 -4.824 5.918 1 98.88 42 ASN B C 1
ATOM 1429 O O . ASN B 1 42 ? -6.98 -5.777 5.207 1 98.88 42 ASN B O 1
ATOM 1433 N N . PRO B 1 43 ? -7.504 -3.592 5.43 1 98.69 43 PRO B N 1
ATOM 1434 C CA . PRO B 1 43 ? -7.48 -3.355 3.982 1 98.69 43 PRO B CA 1
ATOM 1435 C C . PRO B 1 43 ? -6.094 -3.549 3.377 1 98.69 43 PRO B C 1
ATOM 1437 O O . PRO B 1 43 ? -5.961 -3.678 2.156 1 98.69 43 PRO B O 1
ATOM 1440 N N . LEU B 1 44 ? -5.027 -3.59 4.195 1 98.75 44 LEU B N 1
ATOM 1441 C CA . LEU B 1 44 ? -3.654 -3.676 3.713 1 98.75 44 LEU B CA 1
ATOM 1442 C C . LEU B 1 44 ? -3.234 -5.129 3.527 1 98.75 44 LEU B C 1
ATOM 1444 O O . LEU B 1 44 ? -2.201 -5.41 2.914 1 98.75 44 LEU B O 1
ATOM 1448 N N . ALA B 1 45 ? -4.09 -6.043 3.926 1 98.81 45 ALA B N 1
ATOM 1449 C CA . ALA B 1 45 ? -3.717 -7.449 4.035 1 98.81 45 ALA B CA 1
ATOM 1450 C C . ALA B 1 45 ? -3.842 -8.156 2.689 1 98.81 45 ALA B C 1
ATOM 1452 O O . ALA B 1 45 ? -4.531 -9.172 2.578 1 98.81 45 ALA B O 1
ATOM 1453 N N . HIS B 1 46 ? -3.16 -7.672 1.729 1 98.94 46 HIS B N 1
ATOM 1454 C CA . HIS B 1 46 ? -3.057 -8.312 0.421 1 98.94 46 HIS B CA 1
ATOM 1455 C C . HIS B 1 46 ? -1.852 -9.242 0.357 1 98.94 46 HIS B C 1
ATOM 1457 O O . HIS B 1 46 ? -0.869 -9.047 1.075 1 98.94 46 HIS B O 1
ATOM 1463 N N . ALA B 1 47 ? -1.896 -10.211 -0.489 1 98.94 47 ALA B N 1
ATOM 1464 C CA . ALA B 1 47 ? -0.839 -11.203 -0.669 1 98.94 47 ALA B CA 1
ATOM 1465 C C . ALA B 1 47 ? 0.501 -10.531 -0.955 1 98.94 47 ALA B C 1
ATOM 1467 O O . ALA B 1 47 ? 1.515 -10.867 -0.337 1 98.94 47 ALA B O 1
ATOM 1468 N N . GLU B 1 48 ? 0.52 -9.562 -1.892 1 98.94 48 GLU B N 1
ATOM 1469 C CA . GLU B 1 48 ? 1.744 -8.883 -2.305 1 98.94 48 GLU B CA 1
ATOM 1470 C C . GLU B 1 48 ? 2.365 -8.117 -1.144 1 98.94 48 GLU B C 1
ATOM 1472 O O . GLU B 1 48 ? 3.588 -8.109 -0.979 1 98.94 48 GLU B O 1
ATOM 1477 N N . ILE B 1 49 ? 1.523 -7.434 -0.384 1 98.94 49 ILE B N 1
ATOM 1478 C CA . ILE B 1 49 ? 1.983 -6.629 0.743 1 98.94 49 ILE B CA 1
ATOM 1479 C C . ILE B 1 49 ? 2.662 -7.531 1.774 1 98.94 49 ILE B C 1
ATOM 1481 O O . ILE B 1 49 ? 3.752 -7.215 2.258 1 98.94 49 ILE B O 1
ATOM 1485 N N . PHE B 1 50 ? 2.072 -8.703 2.059 1 98.94 50 PHE B N 1
ATOM 1486 C CA . PHE B 1 50 ? 2.656 -9.641 3.008 1 98.94 50 PHE B CA 1
ATOM 1487 C C . PHE B 1 50 ? 3.982 -10.18 2.484 1 98.94 50 PHE B C 1
ATOM 1489 O O . PHE B 1 50 ? 4.953 -10.297 3.238 1 98.94 50 PHE B O 1
ATOM 1496 N N . ALA B 1 51 ? 4.02 -10.547 1.22 1 98.94 51 ALA B N 1
ATOM 1497 C CA . ALA B 1 51 ? 5.246 -11.078 0.632 1 98.94 51 ALA B CA 1
ATOM 1498 C C . ALA B 1 51 ? 6.371 -10.055 0.679 1 98.94 51 ALA B C 1
ATOM 1500 O O . ALA B 1 51 ? 7.516 -10.383 0.995 1 98.94 51 ALA B O 1
ATOM 1501 N N . MET B 1 52 ? 6.055 -8.812 0.39 1 98.94 52 MET B N 1
ATOM 1502 C CA . MET B 1 52 ? 7.055 -7.75 0.39 1 98.94 52 MET B CA 1
ATOM 1503 C C . MET B 1 52 ? 7.52 -7.441 1.809 1 98.94 52 MET B C 1
ATOM 1505 O O . MET B 1 52 ? 8.703 -7.18 2.035 1 98.94 52 MET B O 1
ATOM 1509 N N . ASP B 1 53 ? 6.57 -7.418 2.75 1 98.94 53 ASP B N 1
ATOM 1510 C CA . ASP B 1 53 ? 6.934 -7.219 4.148 1 98.94 53 ASP B CA 1
ATOM 1511 C C . ASP B 1 53 ? 7.941 -8.266 4.609 1 98.94 53 ASP B C 1
ATOM 1513 O O . ASP B 1 53 ? 8.953 -7.938 5.234 1 98.94 53 ASP B O 1
ATOM 1517 N N . ALA B 1 54 ? 7.656 -9.508 4.309 1 98.94 54 ALA B N 1
ATOM 1518 C CA . ALA B 1 54 ? 8.539 -10.617 4.664 1 98.94 54 ALA B CA 1
ATOM 1519 C C . ALA B 1 54 ? 9.891 -10.492 3.975 1 98.94 54 ALA B C 1
ATOM 1521 O O . ALA B 1 54 ? 10.93 -10.75 4.582 1 98.94 54 ALA B O 1
ATOM 1522 N N . ALA B 1 55 ? 9.883 -10.109 2.715 1 98.94 55 ALA B N 1
ATOM 1523 C CA . ALA B 1 55 ? 11.117 -9.945 1.958 1 98.94 55 ALA B CA 1
ATOM 1524 C C . ALA B 1 55 ? 11.992 -8.852 2.566 1 98.94 55 ALA B C 1
ATOM 1526 O O . ALA B 1 55 ? 13.211 -9.016 2.68 1 98.94 55 ALA B O 1
ATOM 1527 N N . ALA B 1 56 ? 11.359 -7.742 2.932 1 98.94 56 ALA B N 1
ATOM 1528 C CA . ALA B 1 56 ? 12.102 -6.645 3.557 1 98.94 56 ALA B CA 1
ATOM 1529 C C . ALA B 1 56 ? 12.773 -7.102 4.848 1 98.94 56 ALA B C 1
ATOM 1531 O O . ALA B 1 56 ? 13.93 -6.762 5.109 1 98.94 56 ALA B O 1
ATOM 1532 N N . LYS B 1 57 ? 12.016 -7.875 5.625 1 98.81 57 LYS B N 1
ATOM 1533 C CA . LYS B 1 57 ? 12.57 -8.406 6.871 1 98.81 57 LYS B CA 1
ATOM 1534 C C . LYS B 1 57 ? 13.742 -9.344 6.598 1 98.81 57 LYS B C 1
ATOM 1536 O O . LYS B 1 57 ? 14.766 -9.266 7.273 1 98.81 57 LYS B O 1
ATOM 1541 N N . ALA B 1 58 ? 13.586 -10.18 5.648 1 98.75 58 ALA B N 1
ATOM 1542 C CA . ALA B 1 58 ? 14.617 -11.156 5.305 1 98.75 58 ALA B CA 1
ATOM 1543 C C . ALA B 1 58 ? 15.891 -10.461 4.836 1 98.75 58 ALA B C 1
ATOM 1545 O O . ALA B 1 58 ? 17 -10.891 5.168 1 98.75 58 ALA B O 1
ATOM 1546 N N . LEU B 1 59 ? 15.75 -9.406 4.082 1 98.69 59 LEU B N 1
ATOM 1547 C CA . LEU B 1 59 ? 16.891 -8.703 3.516 1 98.69 59 LEU B CA 1
ATOM 1548 C C . LEU B 1 59 ? 17.375 -7.594 4.449 1 98.69 59 LEU B C 1
ATOM 1550 O O . LEU B 1 59 ? 18.438 -7.02 4.246 1 98.69 59 LEU B O 1
ATOM 1554 N N . ASN B 1 60 ? 16.547 -7.316 5.438 1 98.62 60 ASN B N 1
ATOM 1555 C CA . ASN B 1 60 ? 16.812 -6.199 6.336 1 98.62 60 ASN B CA 1
ATOM 1556 C C . ASN B 1 60 ? 17.047 -4.902 5.559 1 98.62 60 ASN B C 1
ATOM 1558 O O . ASN B 1 60 ? 18.062 -4.223 5.77 1 98.62 60 ASN B O 1
ATOM 1562 N N . ALA B 1 61 ? 16.094 -4.633 4.648 1 98.56 61 ALA B N 1
ATOM 1563 C CA . ALA B 1 61 ? 16.203 -3.475 3.768 1 98.56 61 ALA B CA 1
ATOM 1564 C C . ALA B 1 61 ? 14.844 -3.119 3.166 1 98.56 61 ALA B C 1
ATOM 1566 O O . ALA B 1 61 ? 14.016 -4 2.92 1 98.56 61 ALA B O 1
ATOM 1567 N N . TRP B 1 62 ? 14.625 -1.817 2.914 1 98.44 62 TRP B N 1
ATOM 1568 C CA . TRP B 1 62 ? 13.383 -1.416 2.264 1 98.44 62 TRP B CA 1
ATOM 1569 C C . TRP B 1 62 ? 13.516 -1.467 0.746 1 98.44 62 TRP B C 1
ATOM 1571 O O . TRP B 1 62 ? 12.523 -1.558 0.028 1 98.44 62 TRP B O 1
ATOM 1581 N N . ARG B 1 63 ? 14.75 -1.291 0.243 1 98.5 63 ARG B N 1
ATOM 1582 C CA . ARG B 1 63 ? 15 -1.476 -1.184 1 98.5 63 ARG B CA 1
ATOM 1583 C C . ARG B 1 63 ? 15.078 -2.957 -1.538 1 98.5 63 ARG B C 1
ATOM 1585 O O . ARG B 1 63 ? 15.977 -3.662 -1.072 1 98.5 63 ARG B O 1
ATOM 1592 N N . LEU B 1 64 ? 14.25 -3.395 -2.4 1 98.75 64 LEU B N 1
ATOM 1593 C CA . LEU B 1 64 ? 14.141 -4.812 -2.727 1 98.75 64 LEU B CA 1
ATOM 1594 C C . LEU B 1 64 ? 14.703 -5.094 -4.117 1 98.75 64 LEU B C 1
ATOM 1596 O O . LEU B 1 64 ? 14.133 -5.879 -4.875 1 98.75 64 LEU B O 1
ATOM 1600 N N . SER B 1 65 ? 15.742 -4.414 -4.426 1 98.38 65 SER B N 1
ATOM 1601 C CA . SER B 1 65 ? 16.438 -4.656 -5.688 1 98.38 65 SER B CA 1
ATOM 1602 C C . SER B 1 65 ? 16.859 -6.113 -5.809 1 98.38 65 SER B C 1
ATOM 1604 O O . SER B 1 65 ? 17.359 -6.707 -4.844 1 98.38 65 SER B O 1
ATOM 1606 N N . GLY B 1 66 ? 16.672 -6.727 -6.922 1 98.69 66 GLY B N 1
ATOM 1607 C CA . GLY B 1 66 ? 17.031 -8.117 -7.16 1 98.69 66 GLY B CA 1
ATOM 1608 C C . GLY B 1 66 ? 15.906 -9.086 -6.852 1 98.69 66 GLY B C 1
ATOM 1609 O O . GLY B 1 66 ? 15.977 -10.266 -7.199 1 98.69 66 GLY B O 1
ATOM 1610 N N . VAL B 1 67 ? 14.828 -8.602 -6.309 1 98.88 67 VAL B N 1
ATOM 1611 C CA . VAL B 1 67 ? 13.711 -9.453 -5.918 1 98.88 67 VAL B CA 1
ATOM 1612 C C . VAL B 1 67 ? 12.742 -9.609 -7.09 1 98.88 67 VAL B C 1
ATOM 1614 O O . VAL B 1 67 ? 12.469 -8.641 -7.809 1 98.88 67 VAL B O 1
ATOM 1617 N N . THR B 1 68 ? 12.289 -10.789 -7.32 1 98.94 68 THR B N 1
ATOM 1618 C CA . THR B 1 68 ? 11.164 -11.094 -8.195 1 98.94 68 THR B CA 1
ATOM 1619 C C . THR B 1 68 ? 9.93 -11.445 -7.383 1 98.94 68 THR B C 1
ATOM 1621 O O . THR B 1 68 ? 9.977 -12.312 -6.504 1 98.94 68 THR B O 1
ATOM 1624 N N . LEU B 1 69 ? 8.859 -10.781 -7.656 1 98.94 69 LEU B N 1
ATOM 1625 C CA . LEU B 1 69 ? 7.59 -11.102 -7.016 1 98.94 69 LEU B CA 1
ATOM 1626 C C . LEU B 1 69 ? 6.691 -11.898 -7.957 1 98.94 69 LEU B C 1
ATOM 1628 O O . LEU B 1 69 ? 6.406 -11.453 -9.07 1 98.94 69 LEU B O 1
ATOM 1632 N N . TYR B 1 70 ? 6.285 -13.031 -7.539 1 99 70 TYR B N 1
ATOM 1633 C CA . TYR B 1 70 ? 5.266 -13.82 -8.211 1 99 70 TYR B CA 1
ATOM 1634 C C . TYR B 1 70 ? 3.908 -13.648 -7.543 1 99 70 TYR B C 1
ATOM 1636 O O . TYR B 1 70 ? 3.797 -13.734 -6.316 1 99 70 TYR B O 1
ATOM 1644 N N . VAL B 1 71 ? 2.869 -13.406 -8.32 1 99 71 VAL B N 1
ATOM 1645 C CA . VAL B 1 71 ? 1.54 -13.266 -7.738 1 99 71 VAL B CA 1
ATOM 1646 C C . VAL B 1 71 ? 0.487 -13.773 -8.719 1 99 71 VAL B C 1
ATOM 1648 O O . VAL B 1 71 ? 0.647 -13.648 -9.938 1 99 71 VAL B O 1
ATOM 1651 N N . THR B 1 72 ? -0.54 -14.32 -8.234 1 99 72 THR B N 1
ATOM 1652 C CA . THR B 1 72 ? -1.487 -15.055 -9.062 1 99 72 THR B CA 1
ATOM 1653 C C . THR B 1 72 ? -2.418 -14.102 -9.805 1 99 72 THR B C 1
ATOM 1655 O O . THR B 1 72 ? -3.016 -14.469 -10.812 1 99 72 THR B O 1
ATOM 1658 N N . LEU B 1 73 ? -2.596 -12.914 -9.344 1 98.94 73 LEU B N 1
ATOM 1659 C CA . LEU B 1 73 ? -3.508 -11.922 -9.898 1 98.94 73 LEU B CA 1
ATOM 1660 C C . LEU B 1 73 ? -2.805 -10.578 -10.086 1 98.94 73 LEU B C 1
ATOM 1662 O O . LEU B 1 73 ? -1.997 -10.18 -9.242 1 98.94 73 LEU B O 1
ATOM 1666 N N . GLU B 1 74 ? -3.084 -9.906 -11.117 1 98.94 74 GLU B N 1
ATOM 1667 C CA . GLU B 1 74 ? -2.504 -8.594 -11.375 1 98.94 74 GLU B CA 1
ATOM 1668 C C . GLU B 1 74 ? -2.641 -7.684 -10.156 1 98.94 74 GLU B C 1
ATOM 1670 O O . GLU B 1 74 ? -3.734 -7.539 -9.609 1 98.94 74 GLU B O 1
ATOM 1675 N N . PRO B 1 75 ? -1.571 -7.023 -9.75 1 98.94 75 PRO B N 1
ATOM 1676 C CA . PRO B 1 75 ? -1.604 -6.152 -8.57 1 98.94 75 PRO B CA 1
ATOM 1677 C C . PRO B 1 75 ? -2.551 -4.969 -8.742 1 98.94 75 PRO B C 1
ATOM 1679 O O . PRO B 1 75 ? -2.646 -4.398 -9.828 1 98.94 75 PRO B O 1
ATOM 1682 N N . CYS B 1 76 ? -3.227 -4.625 -7.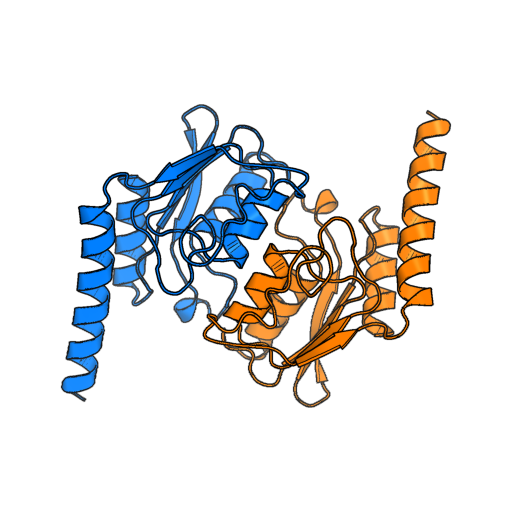684 1 98.69 76 CYS B N 1
ATOM 1683 C CA . CYS B 1 76 ? -4 -3.391 -7.609 1 98.69 76 CYS B CA 1
ATOM 1684 C C . CYS B 1 76 ? -3.084 -2.18 -7.473 1 98.69 76 CYS B C 1
ATOM 1686 O O . CYS B 1 76 ? -1.865 -2.326 -7.371 1 98.69 76 CYS B O 1
ATOM 1688 N N . ALA B 1 77 ? -3.627 -1.031 -7.41 1 98.56 77 ALA B N 1
ATOM 1689 C CA . ALA B 1 77 ? -2.84 0.197 -7.336 1 98.56 77 ALA B CA 1
ATOM 1690 C C . ALA B 1 77 ? -1.979 0.223 -6.074 1 98.56 77 ALA B C 1
ATOM 1692 O O . ALA B 1 77 ? -0.818 0.635 -6.117 1 98.56 77 ALA B O 1
ATOM 1693 N N . MET B 1 78 ? -2.504 -0.18 -4.902 1 98.75 78 MET B N 1
ATOM 1694 C CA . MET B 1 78 ? -1.735 -0.22 -3.662 1 98.75 78 MET B CA 1
ATOM 1695 C C . MET B 1 78 ? -0.506 -1.11 -3.811 1 98.75 78 MET B C 1
ATOM 1697 O O . MET B 1 78 ? 0.612 -0.687 -3.51 1 98.75 78 MET B O 1
ATOM 1701 N N . CYS B 1 79 ? -0.727 -2.252 -4.312 1 98.94 79 CYS B N 1
ATOM 1702 C CA . CYS B 1 79 ? 0.346 -3.236 -4.387 1 98.94 79 CYS B CA 1
ATOM 1703 C C . CYS B 1 79 ? 1.349 -2.871 -5.477 1 98.94 79 CYS B C 1
ATOM 1705 O O . CYS B 1 79 ? 2.555 -3.045 -5.297 1 98.94 79 CYS B O 1
ATOM 1707 N N . ALA B 1 80 ? 0.824 -2.418 -6.609 1 98.88 80 ALA B N 1
ATOM 1708 C CA . ALA B 1 80 ? 1.724 -1.967 -7.668 1 98.88 80 ALA B CA 1
ATOM 1709 C C . ALA B 1 80 ? 2.574 -0.791 -7.199 1 98.88 80 ALA B C 1
ATOM 1711 O O . ALA B 1 80 ? 3.775 -0.736 -7.473 1 98.88 80 ALA B O 1
ATOM 1712 N N . GLY B 1 81 ? 1.897 0.165 -6.562 1 98.69 81 GLY B N 1
ATOM 1713 C CA . GLY B 1 81 ? 2.648 1.269 -5.984 1 98.69 81 GLY B CA 1
ATOM 1714 C C . GLY B 1 81 ? 3.721 0.815 -5.012 1 98.69 81 GLY B C 1
ATOM 1715 O O . GLY B 1 81 ? 4.82 1.374 -4.988 1 98.69 81 GLY B O 1
ATOM 1716 N N . ALA B 1 82 ? 3.43 -0.171 -4.184 1 98.88 82 ALA B N 1
ATOM 1717 C CA . ALA B 1 82 ? 4.395 -0.725 -3.236 1 98.88 82 ALA B CA 1
ATOM 1718 C C . ALA B 1 82 ? 5.59 -1.328 -3.965 1 98.88 82 ALA B C 1
ATOM 1720 O O . ALA B 1 82 ? 6.734 -1.174 -3.529 1 98.88 82 ALA B O 1
ATOM 1721 N N . LEU B 1 83 ? 5.301 -2.027 -5.062 1 98.88 83 LEU B N 1
ATOM 1722 C CA . LEU B 1 83 ? 6.371 -2.623 -5.855 1 98.88 83 LEU B CA 1
ATOM 1723 C C . LEU B 1 83 ? 7.316 -1.552 -6.387 1 98.88 83 LEU B C 1
ATOM 1725 O O . LEU B 1 83 ? 8.539 -1.71 -6.32 1 98.88 83 LEU B O 1
ATOM 1729 N N . VAL B 1 84 ? 6.754 -0.475 -6.879 1 98.62 84 VAL B N 1
ATOM 1730 C CA . VAL B 1 84 ? 7.547 0.62 -7.43 1 98.62 84 VAL B CA 1
ATOM 1731 C C . VAL B 1 84 ? 8.391 1.247 -6.324 1 98.62 84 VAL B C 1
ATOM 1733 O O . VAL B 1 84 ? 9.609 1.412 -6.48 1 98.62 84 VAL B O 1
ATOM 1736 N N . GLN B 1 85 ? 7.766 1.494 -5.184 1 97.38 85 GLN B N 1
ATOM 1737 C CA . GLN B 1 85 ? 8.438 2.201 -4.098 1 97.38 85 GLN B CA 1
ATOM 1738 C C . GLN B 1 85 ? 9.547 1.353 -3.488 1 97.38 85 GLN B C 1
ATOM 1740 O O . GLN B 1 85 ? 10.539 1.887 -2.99 1 97.38 85 GLN B O 1
ATOM 1745 N N . SER B 1 86 ? 9.398 0.055 -3.531 1 98.5 86 SER B N 1
ATOM 1746 C CA . SER B 1 86 ? 10.367 -0.846 -2.916 1 98.5 86 SER B CA 1
ATOM 1747 C C . SER B 1 86 ? 11.469 -1.229 -3.896 1 98.5 86 SER B C 1
ATOM 1749 O O . SER B 1 86 ? 12.422 -1.922 -3.531 1 98.5 86 SER B O 1
ATOM 1751 N N . ARG B 1 87 ? 11.273 -0.867 -5.16 1 98.31 87 ARG B N 1
ATOM 1752 C CA . ARG B 1 87 ? 12.258 -1.089 -6.215 1 98.31 87 ARG B CA 1
ATOM 1753 C C . ARG B 1 87 ? 12.391 -2.572 -6.543 1 98.31 87 ARG B C 1
ATOM 1755 O O . ARG B 1 87 ? 13.477 -3.055 -6.852 1 98.31 87 ARG B O 1
ATOM 1762 N N . VAL B 1 88 ? 11.305 -3.309 -6.352 1 98.88 88 VAL B N 1
ATOM 1763 C CA . VAL B 1 88 ? 11.281 -4.68 -6.844 1 98.88 88 VAL B CA 1
ATOM 1764 C C . VAL B 1 88 ? 11.703 -4.715 -8.312 1 98.88 88 VAL B C 1
ATOM 1766 O O . VAL B 1 88 ? 11.258 -3.889 -9.109 1 98.88 88 VAL B O 1
ATOM 1769 N N . THR B 1 89 ? 12.539 -5.633 -8.633 1 98.81 89 THR B N 1
ATOM 1770 C CA . THR B 1 89 ? 13.141 -5.664 -9.961 1 98.81 89 THR B CA 1
ATOM 1771 C C . THR B 1 89 ? 12.172 -6.246 -10.984 1 98.81 89 THR B C 1
ATOM 1773 O O . THR B 1 89 ? 12.078 -5.754 -12.109 1 98.81 89 THR B O 1
ATOM 1776 N N . ARG B 1 90 ? 11.492 -7.301 -10.562 1 98.88 90 ARG B N 1
ATOM 1777 C CA . ARG B 1 90 ? 10.688 -8.039 -11.531 1 98.88 90 ARG B CA 1
ATOM 1778 C C . ARG B 1 90 ? 9.367 -8.492 -10.914 1 98.88 90 ARG B C 1
ATOM 1780 O O . ARG B 1 90 ? 9.328 -8.938 -9.766 1 98.88 90 ARG B O 1
ATOM 1787 N N . LEU B 1 91 ? 8.289 -8.352 -11.695 1 98.94 91 LEU B N 1
ATOM 1788 C CA . LEU B 1 91 ? 6.957 -8.859 -11.359 1 98.94 91 LEU B CA 1
ATOM 1789 C C . LEU B 1 91 ? 6.52 -9.922 -12.359 1 98.94 91 LEU B C 1
ATOM 1791 O O . LEU B 1 91 ? 6.602 -9.719 -13.57 1 98.94 91 LEU B O 1
ATOM 1795 N N . VAL B 1 92 ? 6.113 -11.039 -11.883 1 98.94 92 VAL B N 1
ATOM 1796 C CA . VAL B 1 92 ? 5.48 -12.094 -12.664 1 98.94 92 VAL B CA 1
ATOM 1797 C C . VAL B 1 92 ? 4.074 -12.359 -12.133 1 98.94 92 VAL B C 1
ATOM 1799 O O . VAL B 1 92 ? 3.898 -12.688 -10.961 1 98.94 92 VAL B O 1
ATOM 1802 N N . PHE B 1 93 ? 3.066 -12.242 -13 1 98.94 93 PHE B N 1
ATOM 1803 C CA . PHE B 1 93 ? 1.742 -12.5 -12.445 1 98.94 93 PHE B CA 1
ATOM 1804 C C . PHE B 1 93 ? 0.932 -13.398 -13.367 1 98.94 93 PHE B C 1
ATOM 1806 O O . PHE B 1 93 ? 1.268 -13.555 -14.547 1 98.94 93 PHE B O 1
ATOM 1813 N N . GLY B 1 94 ? -0.033 -14.031 -12.836 1 98.88 94 GLY B N 1
ATOM 1814 C CA . GLY B 1 94 ? -0.831 -15.031 -13.539 1 98.88 94 GLY B CA 1
ATOM 1815 C C . GLY B 1 94 ? -1.887 -14.414 -14.438 1 98.88 94 GLY B C 1
ATOM 1816 O O . GLY B 1 94 ? -1.662 -14.25 -15.641 1 98.88 94 GLY B O 1
ATOM 1817 N N . THR B 1 95 ? -2.984 -13.906 -13.891 1 98.75 95 THR B N 1
ATOM 1818 C CA . THR B 1 95 ? -4.109 -13.438 -14.688 1 98.75 95 THR B CA 1
ATOM 1819 C C . THR B 1 95 ? -4.383 -11.961 -14.43 1 98.75 95 THR B C 1
ATOM 1821 O O . THR B 1 95 ? -4.102 -11.453 -13.344 1 98.75 95 THR B O 1
ATOM 1824 N N . PRO B 1 96 ? -4.914 -11.273 -15.453 1 98.56 96 PRO B N 1
ATOM 1825 C CA . PRO B 1 96 ? -5.262 -9.859 -15.289 1 98.56 96 PRO B CA 1
ATOM 1826 C C . PRO B 1 96 ? -6.449 -9.648 -14.352 1 98.56 96 PRO B C 1
ATOM 1828 O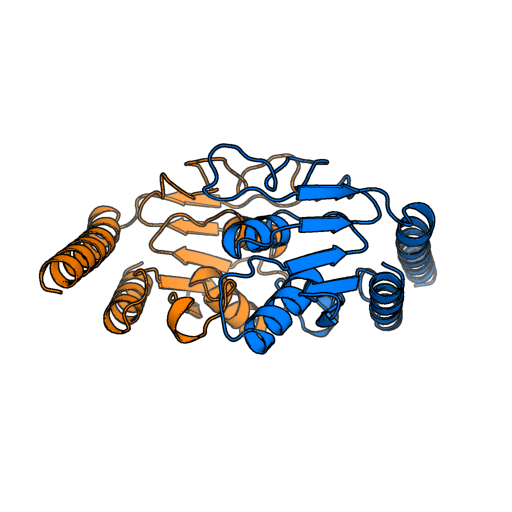 O . PRO B 1 96 ? -7.215 -10.578 -14.102 1 98.56 96 PRO B O 1
ATOM 1831 N N . ASP B 1 97 ? -6.465 -8.516 -13.773 1 98.31 97 ASP B N 1
ATOM 1832 C CA . ASP B 1 97 ? -7.605 -8.055 -12.992 1 98.31 97 ASP B CA 1
ATOM 1833 C C . ASP B 1 97 ? -8.312 -6.887 -13.688 1 98.31 97 ASP B C 1
ATOM 1835 O O . ASP B 1 97 ? -7.945 -5.727 -13.484 1 98.31 97 ASP B O 1
ATOM 1839 N N . PRO B 1 98 ? -9.32 -7.133 -14.43 1 96.69 98 PRO B N 1
ATOM 1840 C CA . PRO B 1 98 ? -9.977 -6.082 -15.203 1 96.69 98 PRO B CA 1
ATOM 1841 C C . PRO B 1 98 ? -10.641 -5.023 -14.328 1 96.69 98 PRO B C 1
ATOM 1843 O O . PRO B 1 98 ? -10.914 -3.912 -14.789 1 96.69 98 PRO B O 1
ATOM 1846 N N . LYS B 1 99 ? -10.836 -5.32 -13.102 1 95.25 99 LYS B N 1
ATOM 1847 C CA . LYS B 1 99 ? -11.578 -4.426 -12.219 1 95.25 99 LYS B CA 1
ATOM 1848 C C . LYS B 1 99 ? -10.641 -3.525 -11.422 1 95.25 99 LYS B C 1
ATOM 1850 O O . LYS B 1 99 ? -10.992 -2.396 -11.078 1 95.25 99 LYS B O 1
ATOM 1855 N N . ALA B 1 100 ? -9.359 -4.055 -11.172 1 97 100 ALA B N 1
ATOM 1856 C CA . ALA B 1 100 ? -8.555 -3.281 -10.227 1 97 100 ALA B CA 1
ATOM 1857 C C . ALA B 1 100 ? -7.082 -3.289 -10.633 1 97 100 ALA B C 1
ATOM 1859 O O . ALA B 1 100 ? -6.254 -2.637 -9.992 1 97 100 ALA B O 1
ATOM 1860 N N . GLY B 1 101 ? -6.727 -3.953 -11.641 1 98.5 101 GLY B N 1
ATOM 1861 C CA . GLY B 1 101 ? -5.324 -4.125 -12 1 98.5 101 GLY B CA 1
ATOM 1862 C C . GLY B 1 101 ? -4.637 -2.822 -12.359 1 98.5 101 GLY B C 1
ATOM 1863 O O . GLY B 1 101 ? -5.168 -2.031 -13.141 1 98.5 101 GLY B O 1
ATOM 1864 N N . ALA B 1 102 ? -3.457 -2.68 -11.828 1 98.62 102 ALA B N 1
ATOM 1865 C CA . ALA B 1 102 ? -2.736 -1.426 -12.031 1 98.62 102 ALA B CA 1
ATOM 1866 C C . ALA B 1 102 ? -1.4 -1.667 -12.727 1 98.62 102 ALA B C 1
ATOM 1868 O O . ALA B 1 102 ? -0.469 -0.871 -12.594 1 98.62 102 ALA B O 1
ATOM 1869 N N . VAL B 1 103 ? -1.28 -2.752 -13.375 1 98.56 103 VAL B N 1
ATOM 1870 C CA . VAL B 1 103 ? -0.065 -3.096 -14.109 1 98.56 103 VAL B CA 1
ATOM 1871 C C . VAL B 1 103 ? -0.413 -3.457 -15.547 1 98.56 103 VAL B C 1
ATOM 1873 O O . VAL B 1 103 ? 0.123 -4.422 -16.094 1 98.56 103 VAL B O 1
ATOM 1876 N N . GLY B 1 104 ? -1.447 -2.805 -16.078 1 97.44 104 GLY B N 1
ATOM 1877 C CA . GLY B 1 104 ? -1.78 -3.027 -17.484 1 97.44 104 GLY B CA 1
ATOM 1878 C C . GLY B 1 104 ? -3.275 -3.078 -17.734 1 97.44 104 GLY B C 1
ATOM 1879 O O . GLY B 1 104 ? -3.723 -2.863 -18.859 1 97.44 104 GLY B O 1
ATOM 1880 N N . SER B 1 105 ? -4.078 -3.408 -16.75 1 97.88 105 SER B N 1
ATOM 1881 C CA . SER B 1 105 ? -5.523 -3.496 -16.938 1 97.88 105 SER B CA 1
ATOM 1882 C C . SER B 1 105 ? -6.168 -2.115 -16.922 1 97.88 105 SER B C 1
ATOM 1884 O O . SER B 1 105 ? -6.504 -1.56 -17.969 1 97.88 105 SER B O 1
ATOM 1886 N N . LEU B 1 106 ? -6.238 -1.502 -15.672 1 96 106 LEU B N 1
ATOM 1887 C CA . LEU B 1 106 ? -6.832 -0.171 -15.586 1 96 106 LEU B CA 1
ATOM 1888 C C . LEU B 1 106 ? -5.812 0.902 -15.953 1 96 106 LEU B C 1
ATOM 1890 O O . LEU B 1 106 ? -6.152 1.891 -16.609 1 96 106 LEU B O 1
ATOM 1894 N N . TYR B 1 107 ? -4.656 0.812 -15.461 1 93.94 107 TYR B N 1
ATOM 1895 C CA . TYR B 1 107 ? -3.492 1.641 -15.75 1 93.94 107 TYR B CA 1
ATOM 1896 C C . TYR B 1 107 ? -2.201 0.89 -15.453 1 93.94 107 TYR B C 1
ATOM 1898 O O . TYR B 1 107 ? -2.227 -0.299 -15.125 1 93.94 107 TYR B O 1
ATOM 1906 N N . ASN B 1 108 ? -1.111 1.5 -15.75 1 97.5 108 ASN B N 1
ATOM 1907 C CA . ASN B 1 108 ? 0.151 0.777 -15.625 1 97.5 108 ASN B CA 1
ATOM 1908 C C . ASN B 1 108 ? 1.167 1.557 -14.797 1 97.5 108 ASN B C 1
ATOM 1910 O O . ASN B 1 108 ? 1.979 2.305 -15.352 1 97.5 108 ASN B O 1
ATOM 1914 N N . LEU B 1 109 ? 1.206 1.249 -13.547 1 98.06 109 LEU B N 1
ATOM 1915 C CA . LEU B 1 109 ? 2.111 1.934 -12.633 1 98.06 109 LEU B CA 1
ATOM 1916 C C . LEU B 1 109 ? 3.521 1.361 -12.727 1 98.06 109 LEU B C 1
ATOM 1918 O O . LEU B 1 109 ? 4.5 2.064 -12.469 1 98.06 109 LEU B O 1
ATOM 1922 N N . ALA B 1 110 ? 3.68 0.107 -13.055 1 97.38 110 ALA B N 1
ATOM 1923 C CA . ALA B 1 110 ? 4.953 -0.604 -13.062 1 97.38 110 ALA B CA 1
ATOM 1924 C C . ALA B 1 110 ? 5.902 -0.028 -14.109 1 97.38 110 ALA B C 1
ATOM 1926 O O . ALA B 1 110 ? 7.121 -0.113 -13.969 1 97.38 110 ALA B O 1
ATOM 1927 N N . GLU B 1 111 ? 5.289 0.575 -15.102 1 94.62 111 GLU B N 1
ATOM 1928 C CA . GLU B 1 111 ? 6.102 1.044 -16.219 1 94.62 111 GLU B CA 1
ATOM 1929 C C . GLU B 1 111 ? 5.953 2.551 -16.406 1 94.62 111 GLU B C 1
ATOM 1931 O O . GLU B 1 111 ? 6.281 3.078 -17.484 1 94.62 111 GLU B O 1
ATOM 1936 N N . GLU B 1 112 ? 5.402 3.232 -15.484 1 94.19 112 GLU B N 1
ATOM 1937 C CA . GLU B 1 112 ? 5.234 4.68 -15.547 1 94.19 112 GLU B CA 1
ATOM 1938 C C . GLU B 1 112 ? 6.582 5.391 -15.648 1 94.19 112 GLU B C 1
ATOM 1940 O O . GLU B 1 112 ? 7.402 5.309 -14.734 1 94.19 112 GLU B O 1
ATOM 1945 N N . PRO B 1 113 ? 6.883 6.148 -16.734 1 93.12 113 PRO B N 1
ATOM 1946 C CA . PRO B 1 113 ? 8.211 6.723 -16.969 1 93.12 113 PRO B CA 1
ATOM 1947 C C . PRO B 1 113 ? 8.562 7.82 -15.961 1 93.12 113 PRO B C 1
ATOM 1949 O O . PRO B 1 113 ? 9.742 8.141 -15.781 1 93.12 113 PRO B O 1
ATOM 1952 N N . ARG B 1 114 ? 7.629 8.398 -15.305 1 93.75 114 ARG B N 1
ATOM 1953 C CA . ARG B 1 114 ? 7.875 9.477 -14.359 1 93.75 114 ARG B CA 1
ATOM 1954 C C . ARG B 1 114 ? 8.328 8.938 -13.008 1 93.75 114 ARG B C 1
ATOM 1956 O O . ARG B 1 114 ? 8.82 9.688 -12.164 1 93.75 114 ARG B O 1
ATOM 1963 N N . HIS B 1 115 ? 8.164 7.664 -12.844 1 94.44 115 HIS B N 1
ATOM 1964 C CA . HIS B 1 115 ? 8.602 7.055 -11.594 1 94.44 115 HIS B CA 1
ATOM 1965 C C . HIS B 1 115 ? 10.125 6.977 -11.523 1 94.44 115 HIS B C 1
ATOM 1967 O O . HIS B 1 115 ? 10.797 6.961 -12.56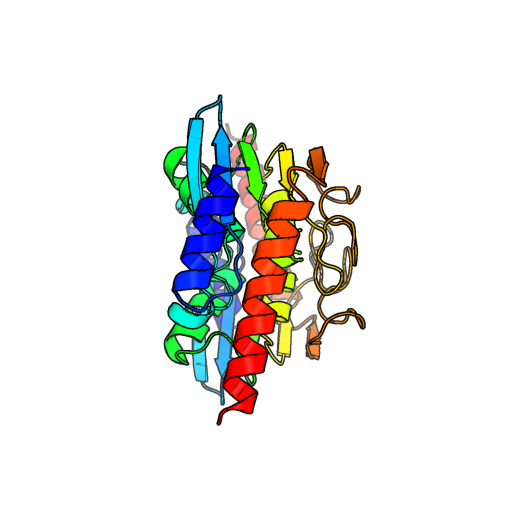2 1 94.44 115 HIS B O 1
ATOM 1973 N N . ASN B 1 116 ? 10.57 6.98 -10.383 1 90.12 116 ASN B N 1
ATOM 1974 C CA . ASN B 1 116 ? 12.008 6.828 -10.18 1 90.12 116 ASN B CA 1
ATOM 1975 C C . ASN B 1 116 ? 12.453 5.387 -10.414 1 90.12 116 ASN B C 1
ATOM 1977 O O . ASN B 1 116 ? 13.648 5.109 -10.484 1 90.12 116 ASN B O 1
ATOM 1981 N N . HIS B 1 117 ? 11.508 4.5 -10.445 1 95.25 117 HIS B N 1
ATOM 1982 C CA . HIS B 1 117 ? 11.781 3.084 -10.648 1 95.25 117 HIS B CA 1
ATOM 1983 C C . HIS B 1 117 ? 10.75 2.449 -11.57 1 95.25 117 HIS B C 1
ATOM 1985 O O . HIS B 1 117 ? 9.562 2.762 -11.484 1 95.25 117 HIS B O 1
ATOM 1991 N N . ARG B 1 118 ? 11.203 1.559 -12.414 1 95.94 118 ARG B N 1
ATOM 1992 C CA . ARG B 1 118 ? 10.367 0.725 -13.273 1 95.94 118 ARG B CA 1
ATOM 1993 C C . ARG B 1 118 ? 10.727 -0.749 -13.125 1 95.94 118 ARG B C 1
ATOM 1995 O O . ARG B 1 118 ? 11.898 -1.093 -12.945 1 95.94 118 ARG B O 1
ATOM 2002 N N . LEU B 1 119 ? 9.695 -1.574 -13.141 1 96.69 119 LEU B N 1
ATOM 2003 C CA . LEU B 1 119 ? 9.891 -3.012 -12.992 1 96.69 119 LEU B CA 1
ATOM 2004 C C . LEU B 1 119 ? 9.812 -3.711 -14.344 1 96.69 119 LEU B C 1
ATOM 2006 O O . LEU B 1 119 ? 9.148 -3.223 -15.266 1 96.69 119 LEU B O 1
ATOM 2010 N N . GLN B 1 120 ? 10.469 -4.91 -14.422 1 98.19 120 GLN B N 1
ATOM 2011 C CA . GLN B 1 120 ? 10.203 -5.855 -15.5 1 98.19 120 GLN B CA 1
ATOM 2012 C C . GLN B 1 120 ? 8.938 -6.66 -15.219 1 98.19 120 GLN B C 1
ATOM 2014 O O . GLN B 1 120 ? 8.742 -7.16 -14.109 1 98.19 120 GLN B O 1
ATOM 2019 N N . VAL B 1 121 ? 8.062 -6.758 -16.234 1 98.81 121 VAL B N 1
ATOM 2020 C CA . VAL B 1 121 ? 6.781 -7.41 -15.992 1 98.81 121 VAL B CA 1
ATOM 2021 C C . VAL B 1 121 ? 6.609 -8.594 -16.938 1 98.81 121 VAL B C 1
ATOM 2023 O O . VAL B 1 121 ? 6.848 -8.469 -18.141 1 98.81 121 VAL B O 1
ATOM 2026 N N . THR B 1 122 ? 6.324 -9.727 -16.438 1 98.81 122 THR B N 1
ATOM 2027 C CA . THR B 1 122 ? 5.863 -10.891 -17.188 1 98.81 122 THR B CA 1
ATOM 2028 C C . THR B 1 122 ? 4.473 -11.32 -16.719 1 98.81 122 THR B C 1
ATOM 2030 O O . THR B 1 122 ? 4.266 -11.586 -15.539 1 98.81 122 THR B O 1
ATOM 2033 N N . SER B 1 123 ? 3.521 -11.414 -17.641 1 98.44 123 SER B N 1
ATOM 2034 C CA . SER B 1 123 ? 2.152 -11.789 -17.281 1 98.44 123 SER B CA 1
ATOM 2035 C C . SER B 1 123 ? 1.745 -13.086 -17.969 1 98.44 123 SER B C 1
ATOM 2037 O O . SER B 1 123 ? 2.42 -13.547 -18.891 1 98.44 123 SER B O 1
ATOM 2039 N N . GLY B 1 124 ? 0.726 -13.703 -17.438 1 98.62 124 GLY B N 1
ATOM 2040 C CA . GLY B 1 124 ? 0.1 -14.828 -18.109 1 98.62 124 GLY B CA 1
ATOM 2041 C C . GLY B 1 124 ? 0.699 -16.172 -17.719 1 98.62 124 GLY B C 1
ATOM 2042 O O . GLY B 1 124 ? 0.405 -17.188 -18.344 1 98.62 124 GLY B O 1
ATOM 2043 N N . ILE B 1 125 ? 1.579 -16.125 -16.766 1 98.69 125 ILE B N 1
ATOM 2044 C CA . ILE B 1 125 ? 2.172 -17.391 -16.312 1 98.69 125 ILE B CA 1
ATOM 2045 C C . ILE B 1 125 ? 1.131 -18.203 -15.539 1 98.69 125 ILE B C 1
ATOM 2047 O O . ILE B 1 125 ? 0.57 -17.734 -14.547 1 98.69 125 ILE B O 1
ATOM 2051 N N . MET B 1 126 ? 0.859 -19.438 -15.992 1 98.62 126 MET B N 1
ATOM 2052 C CA . MET B 1 126 ? -0.157 -20.312 -15.414 1 98.62 126 MET B CA 1
ATOM 2053 C C . MET B 1 126 ? -1.495 -19.578 -15.297 1 98.62 126 MET B C 1
ATOM 2055 O O . MET B 1 126 ? -2.191 -19.719 -14.289 1 98.62 126 MET B O 1
ATOM 2059 N N . ALA B 1 127 ? -1.787 -18.797 -16.297 1 98.69 127 ALA B N 1
ATOM 2060 C CA . ALA B 1 127 ? -2.943 -17.906 -16.297 1 98.69 127 ALA B CA 1
ATOM 2061 C C . ALA B 1 127 ? -4.238 -18.688 -16.109 1 98.69 127 ALA B C 1
ATOM 2063 O O . ALA B 1 127 ? -5.117 -18.266 -15.352 1 98.69 127 ALA B O 1
ATOM 2064 N N . ASP B 1 128 ? -4.398 -19.781 -16.766 1 98.56 128 ASP B N 1
ATOM 2065 C CA . ASP B 1 128 ? -5.629 -20.562 -16.688 1 98.56 128 ASP B CA 1
ATOM 2066 C C . ASP B 1 128 ? -5.875 -21.078 -15.281 1 98.56 128 ASP B C 1
ATOM 2068 O O . ASP B 1 128 ? -6.996 -21.016 -14.773 1 98.56 128 ASP B O 1
ATOM 2072 N N . GLU B 1 129 ? -4.871 -21.641 -14.672 1 98.75 129 GLU B N 1
ATOM 2073 C CA . GLU B 1 129 ? -4.98 -22.141 -13.305 1 98.75 129 GLU B CA 1
ATOM 2074 C C . GLU B 1 129 ? -5.297 -21.016 -12.328 1 98.75 129 GLU B C 1
ATOM 2076 O O . GLU B 1 129 ? -6.133 -21.172 -11.438 1 98.75 129 GLU B O 1
ATOM 2081 N N . CYS B 1 130 ? -4.613 -19.875 -12.539 1 98.75 130 CYS B N 1
ATOM 2082 C CA . CYS B 1 130 ? -4.852 -18.719 -11.68 1 98.75 130 CYS B CA 1
ATOM 2083 C C . CYS B 1 130 ? -6.277 -18.203 -11.836 1 98.75 130 CYS B C 1
ATOM 2085 O O . CYS B 1 130 ? -6.938 -17.891 -10.844 1 98.75 130 CYS B O 1
ATOM 2087 N N . ARG B 1 131 ? -6.734 -18.156 -13 1 98.56 131 ARG B N 1
ATOM 2088 C CA . ARG B 1 131 ? -8.102 -17.719 -13.281 1 98.56 131 ARG B CA 1
ATOM 2089 C C . ARG B 1 131 ? -9.117 -18.688 -12.695 1 98.56 131 ARG B C 1
ATOM 2091 O O . ARG B 1 131 ? -10.141 -18.266 -12.148 1 98.56 131 ARG B O 1
ATOM 2098 N N . GLN B 1 132 ? -8.875 -19.938 -12.844 1 98.56 132 GLN B N 1
ATOM 2099 C CA . GLN B 1 132 ? -9.812 -20.953 -12.414 1 98.56 132 GLN B CA 1
ATOM 2100 C C . GLN B 1 132 ? -10.023 -20.906 -10.906 1 98.56 132 GLN B C 1
ATOM 2102 O O . GLN B 1 132 ? -11.148 -21.094 -10.422 1 98.56 132 GLN B O 1
ATOM 2107 N N . VAL B 1 133 ? -8.945 -20.75 -10.156 1 98.5 133 VAL B N 1
ATOM 2108 C CA . VAL B 1 133 ? -9.07 -20.703 -8.703 1 98.5 133 VAL B CA 1
ATOM 2109 C C . VAL B 1 133 ? -9.977 -19.531 -8.305 1 98.5 133 VAL B C 1
ATOM 2111 O O . VAL B 1 133 ? -10.781 -19.656 -7.375 1 98.5 133 VAL B O 1
ATOM 2114 N N . LEU B 1 134 ? -9.875 -18.375 -9 1 98.38 134 LEU B N 1
ATOM 2115 C CA . LEU B 1 134 ? -10.727 -17.234 -8.742 1 98.38 134 LEU B CA 1
ATOM 2116 C C . LEU B 1 134 ? -12.18 -17.531 -9.117 1 98.38 134 LEU B C 1
ATOM 2118 O O . LEU B 1 134 ? -13.094 -17.266 -8.344 1 98.38 134 LEU B O 1
ATOM 2122 N N . LYS B 1 135 ? -12.352 -18.094 -10.25 1 98.06 135 LYS B N 1
ATOM 2123 C CA . LYS B 1 135 ? -13.68 -18.422 -10.742 1 98.06 135 LYS B CA 1
ATOM 2124 C C . LYS B 1 135 ? -14.398 -19.375 -9.781 1 98.06 135 LYS B C 1
ATOM 2126 O O . LYS B 1 135 ? -15.562 -19.172 -9.445 1 98.06 135 LYS B O 1
ATOM 2131 N N . ASP B 1 136 ? -13.68 -20.422 -9.422 1 98 136 ASP B N 1
ATOM 2132 C CA . ASP B 1 136 ? -14.242 -21.391 -8.492 1 98 136 ASP B CA 1
ATOM 2133 C C . ASP B 1 136 ? -14.672 -20.719 -7.191 1 98 136 ASP B C 1
ATOM 2135 O O . ASP B 1 136 ? -15.734 -21.031 -6.648 1 98 136 ASP B O 1
ATOM 2139 N N . PHE B 1 137 ? -13.898 -19.875 -6.715 1 98.25 137 PHE B N 1
ATOM 2140 C CA . PHE B 1 137 ? -14.164 -19.188 -5.457 1 98.25 137 PHE B CA 1
ATOM 2141 C C . PHE B 1 137 ? -15.438 -18.359 -5.551 1 98.25 137 PHE B C 1
ATOM 2143 O O . PHE B 1 137 ? -16.328 -18.469 -4.699 1 98.25 137 PHE B O 1
ATOM 2150 N N . PHE B 1 138 ? -15.547 -17.516 -6.578 1 96.75 138 PHE B N 1
ATOM 2151 C CA . PHE B 1 138 ? -16.688 -16.609 -6.684 1 96.75 138 PHE B CA 1
ATOM 2152 C C . PHE B 1 138 ? -17.953 -17.359 -7.016 1 96.75 138 PHE B C 1
ATOM 2154 O O . PHE B 1 138 ? -19.047 -16.969 -6.598 1 96.75 138 PHE B O 1
ATOM 2161 N N . GLU B 1 139 ? -17.812 -18.484 -7.754 1 95.75 139 GLU B N 1
ATOM 2162 C CA . GLU B 1 139 ? -18.969 -19.344 -8 1 95.75 139 GLU B CA 1
ATOM 2163 C C . GLU B 1 139 ? -19.5 -19.953 -6.699 1 95.75 139 GLU B C 1
ATOM 2165 O O . GLU B 1 139 ? -20.703 -20.031 -6.492 1 95.75 139 GLU B O 1
ATOM 2170 N N . ARG B 1 140 ? -18.594 -20.375 -5.906 1 94.31 140 ARG B N 1
ATOM 2171 C CA . ARG B 1 140 ? -18.984 -20.938 -4.617 1 94.31 140 ARG B CA 1
ATOM 2172 C C . ARG B 1 140 ? -19.656 -19.891 -3.736 1 94.31 140 ARG B C 1
ATOM 2174 O O . ARG B 1 140 ? -20.609 -20.203 -3.023 1 94.31 140 ARG B O 1
ATOM 2181 N N . LEU B 1 141 ? -19.172 -18.688 -3.73 1 91.81 141 LEU B N 1
ATOM 2182 C CA . LEU B 1 141 ? -19.75 -17.594 -2.941 1 91.81 141 LEU B CA 1
ATOM 2183 C C . LEU B 1 141 ? -21.172 -17.297 -3.391 1 91.81 141 LEU B C 1
ATOM 2185 O O . LEU B 1 141 ? -22.047 -17.047 -2.561 1 91.81 141 LEU B O 1
ATOM 2189 N N . ARG B 1 142 ? -21.375 -17.328 -4.699 1 89.88 142 ARG B N 1
ATOM 2190 C CA . ARG B 1 142 ? -22.688 -17.047 -5.25 1 89.88 142 ARG B CA 1
ATOM 2191 C C . ARG B 1 142 ? -23.672 -18.156 -4.898 1 89.88 142 ARG B C 1
ATOM 2193 O O . ARG B 1 142 ? -24.844 -17.891 -4.625 1 89.88 142 ARG B O 1
ATOM 2200 N N . ALA B 1 143 ? -23.203 -19.312 -4.898 1 90.06 143 ALA B N 1
ATOM 2201 C CA . ALA B 1 143 ? -24.062 -20.453 -4.562 1 90.06 143 ALA B CA 1
ATOM 2202 C C . ALA B 1 143 ? -24.469 -20.422 -3.092 1 90.06 143 ALA B C 1
ATOM 2204 O O . ALA B 1 143 ? -25.609 -20.75 -2.748 1 90.06 143 ALA B O 1
ATOM 2205 N N . LYS B 1 144 ? -23.672 -20.031 -2.252 1 86.81 144 LYS B N 1
ATOM 2206 C CA . LYS B 1 144 ? -23.938 -19.938 -0.821 1 86.81 144 LYS B CA 1
ATOM 2207 C C . LYS B 1 144 ? -24.953 -18.828 -0.53 1 86.81 144 LYS B C 1
ATOM 2209 O O . LYS B 1 144 ? -25.781 -18.969 0.38 1 86.81 144 LYS B O 1
ATOM 2214 N N . LYS B 1 145 ? -24.891 -17.766 -1.217 1 79.31 145 LYS B N 1
ATOM 2215 C CA . LYS B 1 145 ? -25.828 -16.656 -1.033 1 79.31 145 LYS B CA 1
ATOM 2216 C C . LYS B 1 145 ? -27.234 -17.031 -1.5 1 79.31 145 LYS B C 1
ATOM 2218 O O . LYS B 1 145 ? -28.219 -16.547 -0.958 1 79.31 145 LYS B O 1
ATOM 2223 N N . ARG B 1 146 ? -27.266 -17.906 -2.469 1 79.69 146 ARG B N 1
ATOM 2224 C CA . ARG B 1 146 ? -28.547 -18.375 -2.982 1 79.69 146 ARG B CA 1
ATOM 2225 C C . ARG B 1 146 ? -29.203 -19.344 -1.999 1 79.69 146 ARG B C 1
ATOM 2227 O O . ARG B 1 146 ? -30.438 -19.391 -1.898 1 79.69 146 ARG B O 1
ATOM 2234 N N . ASP B 1 147 ? -28.547 -20.031 -1.315 1 74.69 147 ASP B N 1
ATOM 2235 C CA . ASP B 1 147 ? -29.109 -20.984 -0.365 1 74.69 147 ASP B CA 1
ATOM 2236 C C . ASP B 1 147 ? -29.516 -20.297 0.936 1 74.69 147 ASP B C 1
ATOM 2238 O O . ASP B 1 147 ? -30.281 -20.844 1.723 1 74.69 147 ASP B O 1
ATOM 2242 N N . LYS B 1 148 ? -29.297 -19.031 1.208 1 61.59 148 LYS B N 1
ATOM 2243 C CA . LYS B 1 148 ? -29.719 -18.328 2.41 1 61.59 148 LYS B CA 1
ATOM 2244 C C . LYS B 1 148 ? -30.922 -17.422 2.129 1 61.59 148 LYS B C 1
ATOM 2246 O O . LYS B 1 148 ? -31.812 -17.281 2.975 1 61.59 148 LYS B O 1
#

Nearest PDB structures (foldseek):
  7cph-assembly1_A  TM=9.928E-01  e=1.127E-23  Bacillus subtilis subsp. subtilis str. 168
  2b3j-assembly2_D  TM=9.927E-01  e=8.788E-23  Staphylococcus aureus subsp. aureus Mu50
  3ocq-assembly1_A-2  TM=9.951E-01  e=9.540E-22  Salmonella enterica
  1z3a-assembly1_B  TM=9.963E-01  e=1.977E-21  Escherichia coli
  8e2q-assembly2_C  TM=9.857E-01  e=2.450E-20  Escherichia coli

Radius of gyration: 18.86 Å; Cα contacts (8 Å, |Δi|>4): 773; chains: 2; bounding box: 62×49×35 Å

Solvent-accessible surface area (backbone atoms only — not comparable to full-atom values): 13942 Å² total; per-residue (Å²): 99,69,65,15,48,54,32,8,51,52,13,41,75,72,74,26,71,47,28,5,12,33,25,30,43,91,90,34,80,45,17,54,21,37,24,35,31,74,85,66,21,24,63,72,35,37,12,58,49,40,6,49,53,36,31,15,60,69,65,65,27,28,70,34,66,69,24,34,37,30,27,28,48,40,40,33,40,27,48,28,26,44,39,40,71,14,38,33,38,30,40,38,24,10,23,84,27,82,74,52,6,16,69,62,58,71,40,47,58,36,66,33,82,76,45,95,39,64,40,47,78,45,73,53,55,64,24,67,63,36,43,45,55,41,50,54,50,56,52,51,53,53,52,56,61,69,76,106,100,70,66,13,47,54,32,9,52,53,12,40,75,72,72,26,72,46,29,6,12,32,24,30,43,91,92,34,79,44,17,54,21,37,25,34,32,74,84,67,20,24,61,71,36,36,12,57,49,40,7,49,54,37,30,14,61,68,65,67,27,28,69,35,67,68,25,34,38,29,27,30,47,39,41,33,40,27,48,28,28,44,39,40,72,14,37,32,37,30,40,37,24,10,25,84,27,82,73,53,7,16,69,61,59,72,41,48,56,37,65,34,81,76,45,95,40,64,40,47,78,46,72,54,56,64,23,67,62,36,44,46,55,41,50,54,50,56,52,51,53,54,53,55,61,68,76,107

Sequence (296 aa):
MQQALALAREAAGLGEVPVGAVAVHDGKVIGTGFNRREIDRNPLAHAEIFAMDAAAKALNAWRLSGVTLYVTLEPCAMCAGALVQSRVTRLVFGTPDPKAGAVGSLYNLAEEPRHNHRLQVTSGIMADECRQVLKDFFERLRAKKRDKMQQALALAREAAGLGEVPVGAVAVHDGKVIGTGFNRREIDRNPLAHAEIFAMDAAAKALNAWRLSGVTLYVTLEPCAMCAGALVQSRVTRLVFGTPDPKAGAVGSLYNLAEEPRHNHRLQVTSGIMADECRQVLKDFFERLRAKKRDK